Protein AF-A0A7S0AU38-F1 (afdb_monomer_lite)

Sequence (217 aa):
MASVVAFAASSFTEIVPLKASMVTKTWQSLLLDVDQKVGVVPELGSTSVGVKRFGPELERRTKCARQFERFFEANFALATCDKTAEPAAKRLTIPLLLIDGKARGPACKTYASLTSPATMALVEQNDDDDNPCCWSVLMLIVNPTERSEDVIVAAERTMLQQLCALAKLSSGSVRVLDKAQETLAGDAETLGLSATPKEDLEDSDSDPVTVWYRCEL

Structure (mmCIF, N/CA/C/O backbone):
data_AF-A0A7S0AU38-F1
#
_entry.id   AF-A0A7S0AU38-F1
#
loop_
_atom_site.group_PDB
_atom_site.id
_atom_site.type_symbol
_atom_site.label_atom_id
_atom_site.label_alt_id
_atom_site.label_comp_id
_atom_site.label_asym_id
_atom_site.label_entity_id
_atom_site.label_seq_id
_atom_site.pdbx_PDB_ins_code
_atom_site.Cartn_x
_atom_site.Cartn_y
_atom_site.Cartn_z
_atom_site.occupancy
_atom_site.B_iso_or_equiv
_atom_site.auth_seq_id
_atom_site.auth_comp_id
_atom_site.auth_asym_id
_atom_site.auth_atom_id
_atom_site.pdbx_PDB_model_num
ATOM 1 N N . MET A 1 1 ? -28.323 4.948 -20.815 1.00 35.88 1 MET A N 1
ATOM 2 C CA . MET A 1 1 ? -28.289 5.797 -19.606 1.00 35.88 1 MET A CA 1
ATOM 3 C C . MET A 1 1 ? -26.828 6.017 -19.260 1.00 35.88 1 MET A C 1
ATOM 5 O O . MET A 1 1 ? -26.158 5.055 -18.916 1.00 35.88 1 MET A O 1
ATOM 9 N N . ALA A 1 2 ? -26.308 7.225 -19.475 1.00 30.25 2 ALA A N 1
ATOM 10 C CA . ALA A 1 2 ? -24.924 7.557 -19.155 1.00 30.25 2 ALA A CA 1
ATOM 11 C C . ALA A 1 2 ? -24.831 7.831 -17.650 1.00 30.25 2 ALA A C 1
ATOM 13 O O . ALA A 1 2 ? -25.391 8.814 -17.169 1.00 30.25 2 ALA A O 1
ATOM 14 N N . SER A 1 3 ? -24.183 6.931 -16.910 1.00 33.91 3 SER A N 1
ATOM 15 C CA . SER A 1 3 ? -23.834 7.176 -15.514 1.00 33.91 3 SER A CA 1
ATOM 16 C C . SER A 1 3 ? -22.702 8.197 -15.497 1.00 33.91 3 SER A C 1
ATOM 18 O O . SER A 1 3 ? -21.558 7.885 -15.825 1.00 33.91 3 SER A O 1
ATOM 20 N N . VAL A 1 4 ? -23.043 9.447 -15.198 1.00 32.84 4 VAL A N 1
ATOM 21 C CA . VAL A 1 4 ? -22.070 10.505 -14.942 1.00 32.84 4 VAL A CA 1
ATOM 22 C C . VAL A 1 4 ? -21.473 10.214 -13.570 1.00 32.84 4 VAL A C 1
ATOM 24 O O . VAL A 1 4 ? -22.026 10.610 -12.546 1.00 32.84 4 VAL A O 1
ATOM 27 N N . VAL A 1 5 ? -20.355 9.486 -13.538 1.00 40.56 5 VAL A N 1
ATOM 28 C CA . VAL A 1 5 ? -19.507 9.429 -12.345 1.00 40.56 5 VAL A CA 1
ATOM 29 C C . VAL A 1 5 ? -18.879 10.811 -12.217 1.00 40.56 5 VAL A C 1
ATOM 31 O O . VAL A 1 5 ? -17.914 11.149 -12.901 1.00 40.56 5 VAL A O 1
ATOM 34 N N . ALA A 1 6 ? -19.497 11.653 -11.395 1.00 35.44 6 ALA A N 1
ATOM 35 C CA . ALA A 1 6 ? -18.944 12.937 -11.019 1.00 35.44 6 ALA A CA 1
ATOM 36 C C . ALA A 1 6 ? -17.621 12.686 -10.281 1.00 35.44 6 ALA A C 1
ATOM 38 O O . ALA A 1 6 ? -17.614 12.320 -9.107 1.00 35.44 6 ALA A O 1
ATOM 39 N N . PHE A 1 7 ? -16.498 12.878 -10.976 1.00 39.81 7 PHE A N 1
ATOM 40 C CA . PHE A 1 7 ? -15.178 13.038 -10.370 1.00 39.81 7 PHE A CA 1
ATOM 41 C C . PHE A 1 7 ? -15.176 14.343 -9.561 1.00 39.81 7 PHE A C 1
ATOM 43 O O . PHE A 1 7 ? -14.678 15.381 -9.995 1.00 39.81 7 PHE A O 1
ATOM 50 N N . ALA A 1 8 ? -15.791 14.315 -8.381 1.00 39.59 8 ALA A N 1
ATOM 51 C CA . ALA A 1 8 ? -15.571 15.329 -7.370 1.00 39.59 8 ALA A CA 1
ATOM 52 C C . ALA A 1 8 ? -14.094 15.240 -6.965 1.00 39.59 8 ALA A C 1
ATOM 54 O O . ALA A 1 8 ? -13.690 14.226 -6.404 1.00 39.59 8 ALA A O 1
ATOM 55 N N . ALA A 1 9 ? -13.308 16.258 -7.347 1.00 43.28 9 ALA A N 1
ATOM 56 C CA . ALA A 1 9 ? -11.934 16.557 -6.925 1.00 43.28 9 ALA A CA 1
ATOM 57 C C . ALA A 1 9 ? -11.250 15.400 -6.172 1.00 43.28 9 ALA A C 1
ATOM 59 O O . ALA A 1 9 ? -11.257 15.374 -4.941 1.00 43.28 9 ALA A O 1
ATOM 60 N N . SER A 1 10 ? -10.739 14.399 -6.898 1.00 53.25 10 SER A N 1
ATOM 61 C CA . SER A 1 10 ? -10.330 13.149 -6.263 1.00 53.25 10 SER A CA 1
ATOM 62 C C . SER A 1 10 ? -9.137 13.391 -5.337 1.00 53.25 10 SER A C 1
ATOM 64 O O . SER A 1 10 ? -8.007 13.595 -5.774 1.00 53.25 10 SER A O 1
ATOM 66 N N . SER A 1 11 ? -9.386 13.315 -4.031 1.00 81.94 11 SER A N 1
ATOM 67 C CA . SER A 1 11 ? -8.366 13.187 -2.982 1.00 81.94 11 SER A CA 1
ATOM 68 C C . SER A 1 11 ? -7.532 11.906 -3.126 1.00 81.94 11 SER A C 1
ATOM 70 O O . SER A 1 11 ? -6.567 11.729 -2.386 1.00 81.94 11 SER A O 1
ATOM 72 N N . PHE A 1 12 ? -7.900 11.042 -4.076 1.00 91.62 12 PHE A N 1
ATOM 73 C CA . PHE A 1 12 ? -7.205 9.841 -4.501 1.00 91.62 12 PHE A CA 1
ATOM 74 C C . PHE A 1 12 ? -6.273 10.122 -5.683 1.00 91.62 12 PHE A C 1
ATOM 76 O O . PHE A 1 12 ? -6.710 10.634 -6.717 1.00 91.62 12 PHE A O 1
ATOM 83 N N . THR A 1 13 ? -4.993 9.789 -5.541 1.00 94.31 13 THR A N 1
ATOM 84 C CA . THR A 1 13 ? -3.986 10.036 -6.577 1.00 94.31 13 THR A CA 1
ATOM 85 C C . THR A 1 13 ? -2.819 9.061 -6.490 1.00 94.31 13 THR A C 1
ATOM 87 O O . THR A 1 13 ? -2.499 8.550 -5.416 1.00 94.31 13 THR A O 1
ATOM 90 N N . GLU A 1 14 ? -2.161 8.826 -7.622 1.00 95.38 14 GLU A N 1
ATOM 91 C CA . GLU A 1 14 ? -0.858 8.171 -7.642 1.00 95.38 14 GLU A 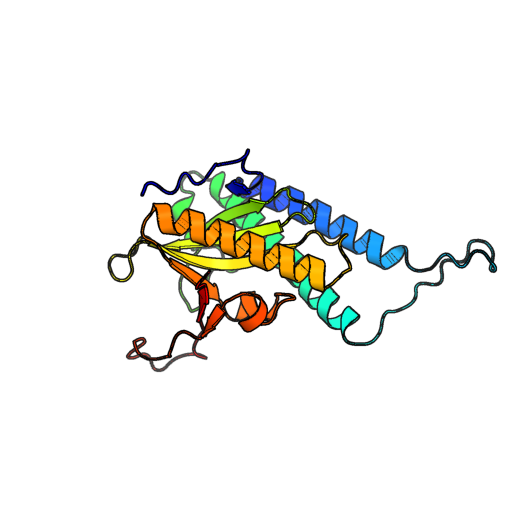CA 1
ATOM 92 C C . GLU A 1 14 ? 0.199 9.127 -7.078 1.00 95.38 14 GLU A C 1
ATOM 94 O O . GLU A 1 14 ? 0.262 10.308 -7.433 1.00 95.38 14 GLU A O 1
ATOM 99 N N . ILE A 1 15 ? 1.049 8.627 -6.189 1.00 95.75 15 ILE A N 1
ATOM 100 C CA . ILE A 1 15 ? 2.160 9.386 -5.628 1.00 95.75 15 ILE A CA 1
ATOM 101 C C . ILE A 1 15 ? 3.482 8.684 -5.904 1.00 95.75 15 ILE A C 1
ATOM 103 O O . ILE A 1 15 ? 3.596 7.462 -5.853 1.00 95.75 15 ILE A O 1
ATOM 107 N N . VAL A 1 16 ? 4.519 9.488 -6.142 1.00 96.06 16 VAL A N 1
ATOM 108 C CA . VAL A 1 16 ? 5.874 8.967 -6.339 1.00 96.06 16 VAL A CA 1
ATOM 109 C C . VAL A 1 16 ? 6.369 8.241 -5.078 1.00 96.06 16 VAL A C 1
ATOM 111 O O . VAL A 1 16 ? 6.119 8.732 -3.966 1.00 96.06 16 VAL A O 1
ATOM 114 N N . PRO A 1 17 ? 7.132 7.135 -5.207 1.00 96.44 17 PRO A N 1
ATOM 115 C CA . PRO A 1 17 ? 7.563 6.335 -4.057 1.00 96.44 17 PRO A CA 1
ATOM 116 C C . PRO A 1 17 ? 8.309 7.136 -2.982 1.00 96.44 17 PRO A C 1
ATOM 118 O O . PRO A 1 17 ? 8.117 6.920 -1.786 1.00 96.44 17 PRO A O 1
ATOM 121 N N . LEU A 1 18 ? 9.098 8.144 -3.376 1.00 96.31 18 LEU A N 1
ATOM 122 C CA . LEU A 1 18 ? 9.786 9.010 -2.415 1.00 96.31 18 LEU A CA 1
ATOM 123 C C . LEU A 1 18 ? 8.791 9.753 -1.510 1.00 96.31 18 LEU A C 1
ATOM 125 O O . LEU A 1 18 ? 8.959 9.759 -0.291 1.00 96.31 18 LEU A O 1
ATOM 129 N N . LYS A 1 19 ? 7.726 10.323 -2.085 1.00 96.06 19 LYS A N 1
ATOM 130 C CA . LYS A 1 19 ? 6.686 11.031 -1.327 1.00 96.06 19 LYS A CA 1
ATOM 131 C C . LYS A 1 19 ? 5.951 10.069 -0.397 1.00 96.06 19 LYS A C 1
ATOM 133 O O . LYS A 1 19 ? 5.760 10.398 0.770 1.00 96.06 19 LYS A O 1
ATOM 138 N N . ALA A 1 20 ? 5.613 8.875 -0.882 1.00 96.00 20 ALA A N 1
ATOM 139 C CA . ALA A 1 20 ? 4.999 7.831 -0.067 1.00 96.00 20 ALA A CA 1
ATOM 140 C C . ALA A 1 20 ? 5.879 7.442 1.131 1.00 96.00 20 ALA A C 1
ATOM 142 O O . ALA A 1 20 ? 5.397 7.407 2.263 1.00 96.00 20 ALA A O 1
ATOM 143 N N . SER A 1 21 ? 7.183 7.231 0.912 1.00 95.69 21 SER A N 1
ATOM 144 C CA . SER A 1 21 ? 8.131 6.902 1.985 1.00 95.69 21 SER A CA 1
ATOM 145 C C . SER A 1 21 ? 8.223 8.021 3.030 1.00 95.69 21 SER A C 1
ATOM 147 O O . SER A 1 21 ? 8.199 7.755 4.228 1.00 95.69 21 SER A O 1
ATOM 149 N N . MET A 1 22 ? 8.231 9.289 2.604 1.00 95.38 22 MET A N 1
ATOM 150 C CA . MET A 1 22 ? 8.252 10.430 3.523 1.00 95.38 22 MET A CA 1
ATOM 151 C C . MET A 1 22 ? 6.978 10.509 4.371 1.00 95.38 22 MET A C 1
ATOM 153 O O . MET A 1 22 ? 7.078 10.640 5.588 1.00 95.38 22 MET A O 1
ATOM 157 N N . VAL A 1 23 ? 5.797 10.380 3.753 1.00 93.88 23 VAL A N 1
ATOM 158 C CA . VAL A 1 23 ? 4.509 10.393 4.473 1.00 93.88 23 VAL A CA 1
ATOM 159 C C . VAL A 1 23 ? 4.434 9.234 5.465 1.00 93.88 23 VAL A C 1
ATOM 161 O O . VAL A 1 23 ? 4.077 9.435 6.623 1.00 93.88 23 VAL A O 1
ATOM 164 N N . THR A 1 24 ? 4.846 8.039 5.041 1.00 93.88 24 THR A N 1
ATOM 165 C CA . THR A 1 24 ? 4.863 6.840 5.890 1.00 93.88 24 THR A CA 1
ATOM 166 C C . THR A 1 24 ? 5.787 7.028 7.090 1.00 93.88 24 THR A C 1
ATOM 168 O O . THR A 1 24 ? 5.402 6.714 8.213 1.00 93.88 24 THR A O 1
ATOM 171 N N . LYS A 1 25 ? 6.970 7.622 6.889 1.00 92.88 25 LYS A N 1
ATOM 172 C CA . LYS A 1 25 ? 7.897 7.953 7.978 1.00 92.88 25 LYS A CA 1
ATOM 173 C C . LYS A 1 25 ? 7.297 8.962 8.962 1.00 92.88 25 LYS A C 1
ATOM 175 O O . LYS A 1 25 ? 7.445 8.799 10.169 1.00 92.88 25 LYS A O 1
ATOM 180 N N . THR A 1 26 ? 6.587 9.980 8.471 1.00 91.69 26 THR A N 1
ATOM 181 C CA . THR A 1 26 ? 5.839 10.903 9.340 1.00 91.69 26 THR A CA 1
ATOM 182 C C . THR A 1 26 ? 4.770 10.162 10.144 1.00 91.69 26 THR A C 1
ATOM 184 O O . THR A 1 26 ? 4.650 10.388 11.346 1.00 91.69 26 THR A O 1
ATOM 187 N N . TRP A 1 27 ? 4.026 9.245 9.520 1.00 91.38 27 TRP A N 1
ATOM 188 C CA . TRP A 1 27 ? 3.011 8.435 10.200 1.00 91.38 27 TRP A CA 1
ATOM 189 C C . TRP A 1 27 ? 3.631 7.507 11.259 1.00 91.38 27 TRP A C 1
ATOM 191 O O . TRP A 1 27 ? 3.106 7.428 12.365 1.00 91.38 27 TRP A O 1
ATOM 201 N N . GLN A 1 28 ? 4.795 6.905 11.003 1.00 88.56 28 GLN A N 1
ATOM 202 C CA . GLN A 1 28 ? 5.540 6.137 12.012 1.00 88.56 28 GLN A CA 1
ATOM 203 C C . GLN A 1 28 ? 5.898 6.976 13.247 1.00 88.56 28 GLN A C 1
ATOM 205 O O . GLN A 1 28 ? 5.727 6.513 14.373 1.00 88.56 28 GLN A O 1
ATOM 210 N N . SER A 1 29 ? 6.358 8.219 13.065 1.00 85.62 29 SER A N 1
ATOM 211 C CA . SER A 1 29 ? 6.625 9.121 14.195 1.00 85.62 29 SER A CA 1
ATOM 212 C C . SER A 1 29 ? 5.353 9.455 14.980 1.00 85.62 29 SER A C 1
ATOM 214 O O . SER A 1 29 ? 5.377 9.458 16.208 1.00 85.62 29 SER A O 1
ATOM 216 N N . LEU A 1 30 ? 4.226 9.665 14.290 1.00 83.00 30 LEU A N 1
ATOM 217 C CA . LEU A 1 30 ? 2.932 9.884 14.944 1.00 83.00 30 LEU A CA 1
ATOM 218 C C . LEU A 1 30 ? 2.472 8.655 15.739 1.00 83.00 30 LEU A C 1
ATOM 220 O O . LEU A 1 30 ? 1.911 8.816 16.820 1.00 83.00 30 LEU A O 1
ATOM 224 N N . LEU A 1 31 ? 2.723 7.440 15.242 1.00 78.38 31 LEU A N 1
ATOM 225 C CA . LEU A 1 31 ? 2.400 6.204 15.955 1.00 78.38 31 LEU A CA 1
ATOM 226 C C . LEU A 1 31 ? 3.144 6.131 17.302 1.00 78.38 31 LEU A C 1
ATOM 228 O O . LEU A 1 31 ? 2.512 5.878 18.327 1.00 78.38 31 LEU A O 1
ATOM 232 N N . LEU A 1 32 ? 4.445 6.452 17.314 1.00 72.69 32 LEU A N 1
ATOM 233 C CA . LEU A 1 32 ? 5.259 6.509 18.537 1.00 72.69 32 LEU A CA 1
ATOM 234 C C . LEU A 1 32 ? 4.732 7.549 19.537 1.00 72.69 32 LEU A C 1
ATOM 236 O O . LEU A 1 32 ? 4.605 7.255 20.726 1.00 72.69 32 LEU A O 1
ATOM 240 N N . ASP A 1 33 ? 4.373 8.743 19.063 1.00 65.31 33 ASP A N 1
ATOM 241 C CA . ASP A 1 33 ? 3.803 9.802 19.904 1.00 65.31 33 ASP A CA 1
ATOM 242 C C . ASP A 1 33 ? 2.452 9.396 20.511 1.00 65.31 33 ASP A C 1
ATOM 244 O O . ASP A 1 33 ? 2.159 9.697 21.673 1.00 65.31 33 ASP A O 1
ATOM 248 N N . VAL A 1 34 ? 1.610 8.718 19.727 1.00 62.62 34 VAL A N 1
ATOM 249 C CA . VAL A 1 34 ? 0.311 8.208 20.180 1.00 62.62 34 VAL A CA 1
ATOM 250 C C . VAL A 1 34 ? 0.488 7.096 21.214 1.00 62.62 34 VAL A C 1
ATOM 252 O O . VAL A 1 34 ? -0.307 7.029 22.155 1.00 62.62 34 VAL A O 1
ATOM 255 N N . ASP A 1 35 ? 1.509 6.252 21.072 1.00 62.06 35 ASP A N 1
ATOM 256 C CA . ASP A 1 35 ? 1.820 5.192 22.033 1.00 62.06 35 ASP A CA 1
ATOM 257 C C . ASP A 1 35 ? 2.394 5.751 23.349 1.00 62.06 35 ASP A C 1
ATOM 259 O O . ASP A 1 35 ? 2.080 5.233 24.421 1.00 62.06 35 ASP A O 1
ATOM 263 N N . GLN A 1 36 ? 3.155 6.851 23.305 1.00 53.97 36 GLN A N 1
ATOM 264 C CA . GLN A 1 36 ? 3.747 7.481 24.496 1.00 53.97 36 GLN A CA 1
ATOM 265 C C . GLN A 1 36 ? 2.780 8.380 25.292 1.00 53.97 36 GLN A C 1
ATOM 267 O O . GLN A 1 36 ? 2.941 8.527 26.504 1.00 53.97 36 GLN A O 1
ATOM 272 N N . LYS A 1 37 ? 1.766 8.991 24.656 1.00 51.81 37 LYS A N 1
ATOM 273 C CA . LYS A 1 37 ? 0.882 9.998 25.294 1.00 51.81 37 LYS A CA 1
ATOM 274 C C . LYS A 1 37 ? -0.313 9.439 26.080 1.00 51.81 37 LYS A C 1
ATOM 276 O O . LYS A 1 37 ? -1.108 10.213 26.614 1.00 51.81 37 LYS A O 1
ATOM 281 N N . VAL A 1 38 ? -0.468 8.123 26.196 1.00 51.00 38 VAL A N 1
ATOM 282 C CA . VAL A 1 38 ? -1.545 7.517 27.001 1.00 51.00 38 VAL A CA 1
ATOM 283 C C . VAL A 1 38 ? -1.088 7.396 28.454 1.00 51.00 38 VAL A C 1
ATOM 285 O O . VAL A 1 38 ? -0.638 6.333 28.875 1.00 51.00 38 VAL A O 1
ATOM 288 N N . GLY A 1 39 ? -1.152 8.498 29.209 1.00 46.97 39 GLY A N 1
ATOM 289 C CA . GLY A 1 39 ? -0.729 8.450 30.609 1.00 46.97 39 GLY A CA 1
ATOM 290 C C . GLY A 1 39 ? -0.754 9.721 31.449 1.00 46.97 39 GLY A C 1
ATOM 291 O O . GLY A 1 39 ? -0.178 9.697 32.530 1.00 46.97 39 GLY A O 1
ATOM 292 N N . VAL A 1 40 ? -1.364 10.831 31.025 1.00 46.19 40 VAL A N 1
ATOM 293 C CA . VAL A 1 40 ? -1.481 11.992 31.928 1.00 46.19 40 VAL A CA 1
ATOM 294 C C . VAL A 1 40 ? -2.749 11.836 32.762 1.00 46.19 40 VAL A C 1
ATOM 296 O O . VAL A 1 40 ? -3.838 12.168 32.306 1.00 46.19 40 VAL A O 1
ATOM 299 N N . VAL A 1 41 ? -2.603 11.304 33.977 1.00 44.97 41 VAL A N 1
ATOM 300 C CA . VAL A 1 41 ? -3.643 11.347 35.015 1.00 44.97 41 VAL A CA 1
ATOM 301 C C . VAL A 1 41 ? -3.554 12.726 35.682 1.00 44.97 41 VAL A C 1
ATOM 303 O O . VAL A 1 41 ? -2.546 12.998 36.340 1.00 44.97 41 VAL A O 1
ATOM 306 N N . PRO A 1 42 ? -4.552 13.621 35.531 1.00 48.66 42 PRO A N 1
ATOM 307 C CA . PRO A 1 42 ? -4.478 14.977 36.087 1.00 48.66 42 PRO A CA 1
ATOM 308 C C . PRO A 1 42 ? -4.342 14.997 37.617 1.00 48.66 42 PRO A C 1
ATOM 310 O O . PRO A 1 42 ? -3.766 15.923 38.176 1.00 48.66 42 PRO A O 1
ATOM 313 N N . GLU A 1 43 ? -4.827 13.953 38.289 1.00 56.06 43 GLU A N 1
ATOM 314 C CA . GLU A 1 43 ? -4.883 13.853 39.751 1.00 56.06 43 GLU A CA 1
ATOM 315 C C . GLU A 1 43 ? -3.532 13.507 40.412 1.00 56.06 43 GLU A C 1
ATOM 317 O O . GLU A 1 43 ? -3.401 13.639 41.625 1.00 56.06 43 GLU A O 1
ATOM 322 N N . LEU A 1 44 ? -2.510 13.103 39.641 1.00 51.34 44 LEU A N 1
ATOM 323 C CA . LEU A 1 44 ? -1.223 12.605 40.165 1.00 51.34 44 LEU A CA 1
ATOM 324 C C . LEU A 1 44 ? -0.003 13.478 39.833 1.00 51.34 44 LEU A C 1
ATOM 326 O O . LEU A 1 44 ? 1.127 13.017 39.969 1.00 51.34 44 LEU A O 1
ATOM 330 N N . GLY A 1 45 ? -0.205 14.729 39.409 1.00 48.28 45 GLY A N 1
ATOM 331 C CA . GLY A 1 45 ? 0.882 15.697 39.229 1.00 48.28 45 GLY A CA 1
ATOM 332 C C . GLY A 1 45 ? 1.976 15.218 38.267 1.00 48.28 45 GLY A C 1
ATOM 333 O O . GLY A 1 45 ? 2.992 14.670 38.682 1.00 48.28 45 GLY A O 1
ATOM 334 N N . SER A 1 46 ? 1.812 15.470 36.965 1.00 51.72 46 SER A N 1
ATOM 335 C CA . SER A 1 46 ? 2.870 15.324 35.938 1.00 51.72 46 SER A CA 1
ATOM 336 C C . SER A 1 46 ? 3.549 13.946 35.798 1.00 51.72 46 SER A C 1
ATOM 338 O O . SER A 1 46 ? 4.514 13.821 35.047 1.00 51.72 46 SER A O 1
ATOM 340 N N . THR A 1 47 ? 3.039 12.897 36.443 1.00 46.41 47 THR A N 1
ATOM 341 C CA . THR A 1 47 ? 3.582 11.542 36.303 1.00 46.41 47 THR A CA 1
ATOM 342 C C . THR A 1 47 ? 2.893 10.849 35.129 1.00 46.41 47 THR A C 1
ATOM 344 O O . THR A 1 47 ? 1.724 10.476 35.217 1.00 46.41 47 THR A O 1
ATOM 347 N N . SER A 1 48 ? 3.594 10.716 34.002 1.00 46.84 48 SER A N 1
ATOM 348 C CA . SER A 1 48 ? 3.120 9.974 32.834 1.00 46.84 48 SER A CA 1
ATOM 349 C C . SER A 1 48 ? 3.084 8.476 33.145 1.00 46.84 48 SER A C 1
ATOM 351 O O . SER A 1 48 ? 4.104 7.790 33.128 1.00 46.84 48 SER A O 1
ATOM 353 N N . VAL A 1 49 ? 1.900 7.941 33.436 1.00 47.72 49 VAL A N 1
ATOM 354 C CA . VAL A 1 49 ? 1.706 6.498 33.611 1.00 47.72 49 VAL A CA 1
ATOM 355 C C . VAL A 1 49 ? 1.479 5.894 32.234 1.00 47.72 49 VAL A C 1
ATOM 357 O O . VAL A 1 49 ? 0.361 5.905 31.735 1.00 47.72 49 VAL A O 1
ATOM 360 N N . GLY A 1 50 ? 2.537 5.393 31.595 1.00 48.25 50 GLY A N 1
ATOM 361 C CA . GLY A 1 50 ? 2.409 4.656 30.338 1.00 48.25 50 GLY A CA 1
ATOM 362 C C . GLY A 1 50 ? 1.551 3.410 30.551 1.00 48.25 50 GLY A C 1
ATOM 363 O O . GLY A 1 50 ? 2.038 2.396 31.054 1.00 48.25 50 GLY A O 1
ATOM 364 N N . VAL A 1 51 ? 0.266 3.477 30.201 1.00 50.28 51 VAL A N 1
ATOM 365 C CA . VAL A 1 51 ? -0.619 2.313 30.283 1.00 50.28 51 VAL A CA 1
ATOM 366 C C . VAL A 1 51 ? -0.205 1.359 29.169 1.00 50.28 51 VAL A C 1
ATOM 368 O O . VAL A 1 51 ? -0.501 1.589 27.995 1.00 50.28 51 VAL A O 1
ATOM 371 N N . LYS A 1 52 ? 0.503 0.280 29.526 1.00 50.31 52 LYS A N 1
ATOM 372 C CA . LYS A 1 52 ? 0.722 -0.839 28.605 1.00 50.31 52 LYS A CA 1
ATOM 373 C C . LYS A 1 52 ? -0.651 -1.362 28.190 1.00 50.31 52 LYS A C 1
ATOM 375 O O . LYS A 1 52 ? -1.423 -1.817 29.029 1.00 50.31 52 LYS A O 1
ATOM 380 N N . ARG A 1 53 ? -0.973 -1.234 26.903 1.00 58.22 53 ARG A N 1
ATOM 381 C CA . ARG A 1 53 ? -2.206 -1.781 26.335 1.00 58.22 53 ARG A CA 1
ATOM 382 C C . ARG A 1 53 ? -2.070 -3.300 26.284 1.00 58.22 53 ARG A C 1
ATOM 384 O O . ARG A 1 53 ? -1.028 -3.799 25.875 1.00 58.22 53 ARG A O 1
ATOM 391 N N . PHE A 1 54 ? -3.108 -4.015 26.696 1.00 56.59 54 PHE A N 1
ATOM 392 C CA . PHE A 1 54 ? -3.189 -5.473 26.621 1.00 56.59 54 PHE A CA 1
ATOM 393 C C . PHE A 1 54 ? -4.369 -5.867 25.722 1.00 56.59 54 PHE A C 1
ATOM 395 O O . PHE A 1 54 ? -5.312 -5.091 25.569 1.00 56.59 54 PHE A O 1
ATOM 402 N N . GLY A 1 55 ? -4.323 -7.069 25.147 1.00 69.50 55 GLY A N 1
ATOM 403 C CA . GLY A 1 55 ? -5.422 -7.627 24.353 1.00 69.50 55 GLY A CA 1
ATOM 404 C C . GLY A 1 55 ? -5.404 -7.247 22.860 1.00 69.50 55 GLY A C 1
ATOM 405 O O . GLY A 1 55 ? -4.365 -6.818 22.352 1.00 69.50 55 GLY A O 1
ATOM 406 N N . PRO A 1 56 ? -6.542 -7.393 22.153 1.00 70.00 56 PRO A N 1
ATOM 407 C CA . PRO A 1 56 ? -6.630 -7.303 20.686 1.00 70.00 56 PRO A CA 1
ATOM 408 C C . PRO A 1 56 ? -6.100 -5.996 20.073 1.00 70.00 56 PRO A C 1
ATOM 410 O O . PRO A 1 56 ? -5.495 -6.000 19.002 1.00 70.00 56 PRO A O 1
ATOM 413 N N . GLU A 1 57 ? -6.237 -4.869 20.777 1.00 71.56 57 GLU A N 1
ATOM 414 C CA . GLU A 1 57 ? -5.730 -3.570 20.309 1.00 71.56 57 GLU A CA 1
ATOM 415 C C . GLU A 1 57 ? -4.190 -3.513 20.262 1.00 71.56 57 GLU A C 1
ATOM 417 O O . GLU A 1 57 ? -3.624 -2.830 19.407 1.00 71.56 57 GLU A O 1
ATOM 422 N N . LEU A 1 58 ? -3.487 -4.237 21.145 1.00 74.62 58 LEU A N 1
ATOM 423 C CA . LEU A 1 58 ? -2.021 -4.322 21.099 1.00 74.62 58 LEU A CA 1
ATOM 424 C C . LEU A 1 58 ? -1.557 -5.115 19.872 1.00 74.62 58 LEU A C 1
ATOM 426 O O . LEU A 1 58 ? -0.606 -4.717 19.194 1.00 74.62 58 LEU A O 1
ATOM 430 N N . GLU A 1 59 ? -2.228 -6.227 19.579 1.00 76.38 59 GLU A N 1
ATOM 431 C CA . GLU A 1 59 ? -1.921 -7.070 18.423 1.00 76.38 59 GLU A CA 1
ATOM 432 C C . GLU A 1 59 ? -2.151 -6.305 17.119 1.00 76.38 59 GLU A C 1
ATOM 434 O O . GLU A 1 59 ? -1.257 -6.246 16.270 1.00 76.38 59 GLU A O 1
ATOM 439 N N . ARG A 1 60 ? -3.298 -5.623 17.005 1.00 76.12 60 ARG A N 1
ATOM 440 C CA . ARG A 1 60 ? -3.632 -4.771 15.860 1.00 76.12 60 ARG A CA 1
ATOM 441 C C . ARG A 1 60 ? -2.587 -3.676 15.641 1.00 76.12 60 ARG A C 1
ATOM 443 O O . ARG A 1 60 ? -2.096 -3.509 14.527 1.00 76.12 60 ARG A O 1
ATOM 450 N N . ARG A 1 61 ? -2.170 -2.968 16.698 1.00 76.25 61 ARG A N 1
ATOM 451 C CA . ARG A 1 61 ? -1.118 -1.937 16.606 1.00 76.25 61 ARG A CA 1
ATOM 452 C C . ARG A 1 61 ? 0.247 -2.499 16.241 1.00 76.25 61 ARG A C 1
ATOM 454 O O . ARG A 1 61 ? 0.973 -1.868 15.481 1.00 76.25 61 ARG A O 1
ATOM 461 N N . THR A 1 62 ? 0.590 -3.683 16.737 1.00 81.25 62 THR A N 1
ATOM 462 C CA . THR A 1 62 ? 1.853 -4.347 16.388 1.00 81.25 62 THR A CA 1
ATOM 463 C C . THR A 1 62 ? 1.879 -4.720 14.905 1.00 81.25 62 THR A C 1
ATOM 465 O O . THR A 1 62 ? 2.884 -4.493 14.230 1.00 81.25 62 THR A O 1
ATOM 468 N N . LYS A 1 63 ? 0.766 -5.244 14.371 1.00 80.69 63 LYS A N 1
ATOM 469 C CA . LYS A 1 63 ? 0.604 -5.493 12.930 1.00 80.69 63 LYS A CA 1
ATOM 470 C C . LYS A 1 63 ? 0.700 -4.195 12.127 1.00 80.69 63 LYS A C 1
ATOM 472 O O . LYS A 1 63 ? 1.478 -4.132 11.180 1.00 80.69 63 LYS A O 1
ATOM 477 N N . CYS A 1 64 ? -0.003 -3.154 12.568 1.00 82.19 64 CYS A N 1
ATOM 478 C CA . CYS A 1 64 ? 0.024 -1.819 11.976 1.00 82.19 64 CYS A CA 1
ATOM 479 C C . CYS A 1 64 ? 1.460 -1.260 11.906 1.00 82.19 64 CYS A C 1
ATOM 481 O O . CYS A 1 64 ? 1.936 -0.918 10.829 1.00 82.19 64 CYS A O 1
ATOM 483 N N . ALA A 1 65 ? 2.213 -1.265 13.012 1.00 85.25 65 ALA A N 1
ATOM 484 C CA . ALA A 1 65 ? 3.605 -0.804 13.048 1.00 85.25 65 ALA A CA 1
ATOM 485 C C . ALA A 1 65 ? 4.502 -1.542 12.034 1.00 85.25 65 ALA A C 1
ATOM 487 O O . ALA A 1 65 ? 5.269 -0.909 11.306 1.00 85.25 65 ALA A O 1
ATOM 488 N N . ARG A 1 66 ? 4.358 -2.871 11.934 1.00 86.44 66 ARG A N 1
ATOM 489 C CA . ARG A 1 66 ? 5.089 -3.690 10.951 1.00 86.44 66 ARG A CA 1
ATOM 490 C C . ARG A 1 66 ? 4.686 -3.378 9.510 1.00 86.44 66 ARG A C 1
ATOM 492 O O . ARG A 1 66 ? 5.542 -3.392 8.630 1.00 86.44 66 ARG A O 1
ATOM 499 N N . GLN A 1 67 ? 3.409 -3.095 9.246 1.00 86.81 67 GLN A N 1
ATOM 500 C CA . GLN A 1 67 ? 2.971 -2.658 7.916 1.00 86.81 67 GLN A CA 1
ATOM 501 C C . GLN A 1 67 ? 3.596 -1.322 7.551 1.00 86.81 67 GLN A C 1
ATOM 503 O O . GLN A 1 67 ? 4.100 -1.177 6.447 1.00 86.81 67 GLN A O 1
ATOM 508 N N . PHE A 1 68 ? 3.605 -0.368 8.482 1.00 91.19 68 PHE A N 1
ATOM 509 C CA . PHE A 1 68 ? 4.241 0.927 8.290 1.00 91.19 68 PHE A CA 1
ATOM 510 C C . PHE A 1 68 ? 5.721 0.795 7.932 1.00 91.19 68 PHE A C 1
ATOM 512 O O . PHE A 1 68 ? 6.189 1.443 6.999 1.00 91.19 68 PHE A O 1
ATOM 519 N N . GLU A 1 69 ? 6.448 -0.055 8.656 1.00 91.75 69 GLU A N 1
ATOM 520 C CA . GLU A 1 69 ? 7.851 -0.379 8.382 1.00 91.75 69 GLU A CA 1
ATOM 521 C C . GLU A 1 69 ? 8.041 -0.960 6.981 1.00 91.75 69 GLU A C 1
ATOM 523 O O . GLU A 1 69 ? 8.761 -0.374 6.174 1.00 91.75 69 GLU A O 1
ATOM 528 N N . ARG A 1 70 ? 7.309 -2.022 6.635 1.00 92.56 70 ARG A N 1
ATOM 529 C CA . ARG A 1 70 ? 7.397 -2.644 5.304 1.00 92.56 70 ARG A CA 1
ATOM 530 C C . ARG A 1 70 ? 6.987 -1.693 4.182 1.00 92.56 70 ARG A C 1
ATOM 532 O O . ARG A 1 70 ? 7.631 -1.651 3.139 1.00 92.56 70 ARG A O 1
ATOM 539 N N . PHE A 1 71 ? 5.939 -0.901 4.390 1.00 95.38 71 PHE A N 1
ATOM 540 C CA . PHE A 1 71 ? 5.467 0.071 3.409 1.00 95.38 71 PHE A CA 1
ATOM 541 C C . PHE A 1 71 ? 6.516 1.160 3.170 1.00 95.38 71 PHE A C 1
ATOM 543 O O . PHE A 1 71 ? 6.765 1.537 2.019 1.00 95.38 71 PHE A O 1
ATOM 550 N N . PHE A 1 72 ? 7.160 1.639 4.241 1.00 96.38 72 PHE A N 1
ATOM 551 C CA . PHE A 1 72 ? 8.274 2.579 4.163 1.00 96.38 72 PHE A CA 1
ATOM 552 C C . PHE A 1 72 ? 9.454 1.967 3.407 1.00 96.38 72 PHE A C 1
ATOM 554 O O . PHE A 1 72 ? 9.921 2.571 2.443 1.00 96.38 72 PHE A O 1
ATOM 561 N N . GLU A 1 73 ? 9.905 0.775 3.802 1.00 96.50 73 GLU A N 1
ATOM 562 C CA . GLU A 1 73 ? 11.038 0.076 3.189 1.00 96.50 73 GLU A CA 1
ATOM 563 C C . GLU A 1 73 ? 10.814 -0.177 1.697 1.00 96.50 73 GLU A C 1
ATOM 565 O O . GLU A 1 73 ? 11.686 0.132 0.883 1.00 96.50 73 GLU A O 1
ATOM 570 N N . ALA A 1 74 ? 9.626 -0.660 1.318 1.00 96.56 74 ALA A N 1
ATOM 571 C CA . ALA A 1 74 ? 9.266 -0.913 -0.073 1.00 96.56 74 ALA A CA 1
ATOM 572 C C . ALA A 1 74 ? 9.314 0.376 -0.904 1.00 96.56 74 ALA A C 1
ATOM 574 O O . ALA A 1 74 ? 9.991 0.436 -1.931 1.00 96.56 74 ALA A O 1
ATOM 575 N N . ASN A 1 75 ? 8.645 1.437 -0.442 1.00 97.94 75 ASN A N 1
ATOM 576 C CA . ASN A 1 75 ? 8.605 2.709 -1.163 1.00 97.94 75 ASN A CA 1
ATOM 577 C C . ASN A 1 75 ? 9.967 3.414 -1.194 1.00 97.94 75 ASN A C 1
ATOM 579 O O . ASN A 1 75 ? 10.310 4.046 -2.192 1.00 97.94 75 ASN A O 1
ATOM 583 N N . PHE A 1 76 ? 10.767 3.292 -0.137 1.00 97.81 76 PHE A N 1
ATOM 584 C CA . PHE A 1 76 ? 12.114 3.851 -0.093 1.00 97.81 76 PHE A CA 1
ATOM 585 C C . PHE A 1 76 ? 13.076 3.102 -1.028 1.00 97.81 76 PHE A C 1
ATOM 587 O O . PHE A 1 76 ? 13.876 3.734 -1.726 1.00 97.81 76 PHE A O 1
ATOM 594 N N . ALA A 1 77 ? 12.970 1.772 -1.107 1.00 97.31 77 ALA A N 1
ATOM 595 C CA . ALA A 1 77 ? 13.730 0.962 -2.056 1.00 97.31 77 ALA A CA 1
ATOM 596 C C . ALA A 1 77 ? 13.358 1.305 -3.508 1.00 97.31 77 ALA A C 1
ATOM 598 O O . ALA A 1 77 ? 14.252 1.549 -4.323 1.00 97.31 77 ALA A O 1
ATOM 599 N N . LEU A 1 78 ? 12.058 1.425 -3.811 1.00 97.69 78 LEU A N 1
ATOM 600 C CA . LEU A 1 78 ? 11.563 1.894 -5.112 1.00 97.69 78 LEU A CA 1
ATOM 601 C C . LEU A 1 78 ? 12.125 3.285 -5.447 1.00 97.69 78 LEU A C 1
ATOM 603 O O . LEU A 1 78 ? 12.731 3.468 -6.499 1.00 97.69 78 LEU A O 1
ATOM 607 N N . ALA A 1 79 ? 12.037 4.238 -4.513 1.00 97.44 79 ALA A N 1
ATOM 608 C CA . ALA A 1 79 ? 12.560 5.594 -4.689 1.00 97.44 79 ALA A CA 1
ATOM 609 C C . ALA A 1 79 ? 14.081 5.644 -4.905 1.00 97.44 79 ALA A C 1
ATOM 611 O O . ALA A 1 79 ? 14.592 6.555 -5.556 1.00 97.44 79 ALA A O 1
ATOM 612 N N . THR A 1 80 ? 14.819 4.697 -4.325 1.00 97.25 80 THR A N 1
ATOM 613 C CA . THR A 1 80 ? 16.268 4.580 -4.516 1.00 97.25 80 THR A CA 1
ATOM 614 C C . THR A 1 80 ? 16.584 4.030 -5.905 1.00 97.25 80 THR A C 1
ATOM 616 O O . THR A 1 80 ? 17.465 4.562 -6.580 1.00 97.25 80 THR A O 1
ATOM 619 N N . CYS A 1 81 ? 15.828 3.030 -6.369 1.00 96.75 81 CYS A N 1
ATOM 620 C CA . CYS A 1 81 ? 15.947 2.486 -7.723 1.00 96.75 81 CYS A CA 1
ATOM 621 C C . CYS A 1 81 ? 15.613 3.536 -8.794 1.00 96.75 81 CYS A C 1
ATOM 623 O O . CYS A 1 81 ? 16.315 3.620 -9.801 1.00 96.75 81 CYS A O 1
ATOM 625 N N . ASP A 1 82 ? 14.617 4.390 -8.545 1.00 95.62 82 ASP A N 1
ATOM 626 C CA . ASP A 1 82 ? 14.177 5.449 -9.469 1.00 95.62 82 ASP A CA 1
ATOM 627 C C . ASP A 1 82 ? 15.236 6.518 -9.757 1.00 95.62 82 ASP A C 1
ATOM 629 O O . ASP A 1 82 ? 15.131 7.245 -10.739 1.00 95.62 82 ASP A O 1
ATOM 633 N N . LYS A 1 83 ? 16.274 6.614 -8.920 1.00 94.50 83 LYS A N 1
ATOM 634 C CA . LYS A 1 83 ? 17.400 7.541 -9.113 1.00 94.50 83 LYS A CA 1
ATOM 635 C C . LYS A 1 83 ? 18.537 6.948 -9.945 1.00 94.50 83 LYS A C 1
ATOM 637 O O . LYS A 1 83 ? 19.530 7.629 -10.189 1.00 94.50 83 LYS A O 1
ATOM 642 N N . THR A 1 84 ? 18.442 5.675 -10.314 1.00 95.75 84 THR A N 1
ATOM 643 C CA . THR A 1 84 ? 19.475 4.984 -11.092 1.00 95.75 84 THR A CA 1
ATOM 644 C C . THR A 1 84 ? 19.248 5.157 -12.593 1.00 95.75 84 THR A C 1
ATOM 646 O O . THR A 1 84 ? 18.178 5.579 -13.020 1.00 95.75 84 THR A O 1
ATOM 649 N N . ALA A 1 85 ? 20.253 4.816 -13.404 1.00 95.25 85 ALA A N 1
ATOM 650 C CA . ALA A 1 85 ?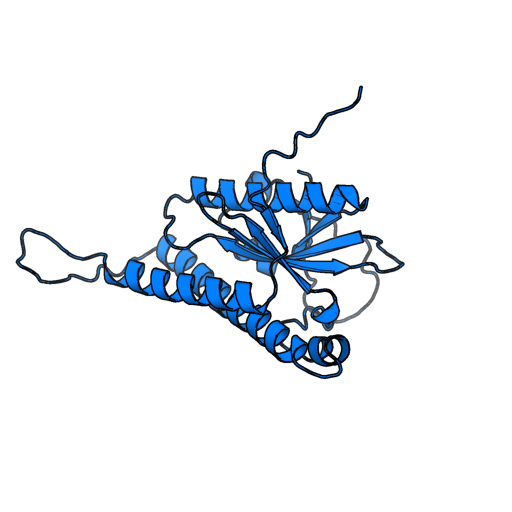 20.141 4.877 -14.862 1.00 95.25 85 ALA A CA 1
ATOM 651 C C . ALA A 1 85 ? 19.131 3.863 -15.437 1.00 95.25 85 ALA A C 1
ATOM 653 O O . ALA A 1 85 ? 18.569 4.100 -16.501 1.00 95.25 85 ALA A O 1
ATOM 654 N N . GLU A 1 86 ? 18.875 2.761 -14.722 1.00 94.38 86 GLU A N 1
ATOM 655 C CA . GLU A 1 86 ? 17.987 1.675 -15.159 1.00 94.38 86 GLU A CA 1
ATOM 656 C C . GLU A 1 86 ? 16.967 1.311 -14.059 1.00 94.38 86 GLU A C 1
ATOM 658 O O . GLU A 1 86 ? 17.066 0.244 -13.440 1.00 94.38 86 GLU A O 1
ATOM 663 N N . PRO A 1 87 ? 15.968 2.174 -13.783 1.00 93.62 87 PRO A N 1
ATOM 664 C CA . PRO A 1 87 ? 15.028 1.968 -12.681 1.00 93.62 87 PRO A CA 1
ATOM 665 C C . PRO A 1 87 ? 14.304 0.621 -12.721 1.00 93.62 87 PRO A C 1
ATOM 667 O O . PRO A 1 87 ? 14.261 -0.074 -11.710 1.00 93.62 87 PRO A O 1
ATOM 670 N N . ALA A 1 88 ? 13.781 0.214 -13.883 1.00 91.44 88 ALA A N 1
ATOM 671 C CA . ALA A 1 88 ? 13.033 -1.036 -14.027 1.00 91.44 88 ALA A CA 1
ATOM 672 C C . ALA A 1 88 ? 13.887 -2.268 -13.677 1.00 91.44 88 ALA A C 1
ATOM 674 O O . ALA A 1 88 ? 13.461 -3.110 -12.887 1.00 91.44 88 ALA A O 1
ATOM 675 N N . ALA A 1 89 ? 15.125 -2.328 -14.182 1.00 94.75 89 ALA A N 1
ATOM 676 C CA . ALA A 1 89 ? 16.051 -3.418 -13.886 1.00 94.75 89 ALA A CA 1
ATOM 677 C C . ALA A 1 89 ? 16.430 -3.455 -12.400 1.00 94.75 89 ALA A C 1
ATOM 679 O O . ALA A 1 89 ? 16.498 -4.523 -11.796 1.00 94.75 89 ALA A O 1
ATOM 680 N N . LYS A 1 90 ? 16.629 -2.290 -11.768 1.00 96.38 90 LYS A N 1
ATOM 681 C CA . LYS A 1 90 ? 16.924 -2.227 -10.330 1.00 96.38 90 LYS A CA 1
ATOM 682 C C . LYS A 1 90 ? 15.731 -2.623 -9.471 1.00 96.38 90 LYS A C 1
ATOM 684 O O . LYS A 1 90 ? 15.913 -3.352 -8.498 1.00 96.38 90 LYS A O 1
ATOM 689 N N . ARG A 1 91 ? 14.514 -2.232 -9.850 1.00 96.38 91 ARG A N 1
ATOM 690 C CA . ARG A 1 91 ? 13.291 -2.603 -9.126 1.00 96.38 91 ARG A CA 1
ATOM 691 C C . ARG A 1 91 ? 13.042 -4.118 -9.084 1.00 96.38 91 ARG A C 1
ATOM 693 O O . ARG A 1 91 ? 12.471 -4.583 -8.102 1.00 96.38 91 ARG A O 1
ATOM 700 N N . LEU A 1 92 ? 13.523 -4.893 -10.065 1.00 94.94 92 LEU A N 1
ATOM 701 C CA . LEU A 1 92 ? 13.487 -6.369 -10.030 1.00 94.94 92 LEU A CA 1
ATOM 702 C C . LEU A 1 92 ? 14.286 -6.967 -8.863 1.00 94.94 92 LEU A C 1
ATOM 704 O O . LEU A 1 92 ? 14.025 -8.087 -8.440 1.00 94.94 92 LEU A O 1
ATOM 708 N N . THR A 1 93 ? 15.267 -6.227 -8.344 1.00 94.75 93 THR A N 1
ATOM 709 C CA . THR A 1 93 ? 16.193 -6.717 -7.313 1.00 94.75 93 THR A CA 1
ATOM 710 C C . THR A 1 93 ? 15.749 -6.402 -5.886 1.00 94.75 93 THR A C 1
ATOM 712 O O . THR A 1 93 ? 16.466 -6.738 -4.948 1.00 94.75 93 THR A O 1
ATOM 715 N N . ILE A 1 94 ? 14.588 -5.758 -5.695 1.00 96.00 94 ILE A N 1
ATOM 716 C CA . ILE A 1 94 ? 14.089 -5.365 -4.369 1.00 96.00 94 ILE A CA 1
ATOM 717 C C . ILE A 1 94 ? 13.585 -6.614 -3.622 1.00 96.00 94 ILE A C 1
ATOM 719 O O . ILE A 1 94 ? 12.516 -7.119 -3.971 1.00 96.00 94 ILE A O 1
ATOM 723 N N . PRO A 1 95 ? 14.266 -7.086 -2.555 1.00 93.81 95 PRO A N 1
ATOM 724 C CA . PRO A 1 95 ? 13.918 -8.359 -1.915 1.00 93.81 95 PRO A CA 1
ATOM 725 C C . PRO A 1 95 ? 12.524 -8.357 -1.281 1.00 93.81 95 PRO A C 1
ATOM 727 O O . PRO A 1 95 ? 11.821 -9.358 -1.321 1.00 93.81 95 PRO A O 1
ATOM 730 N N . LEU A 1 96 ? 12.088 -7.214 -0.743 1.00 92.62 96 LEU A N 1
ATOM 731 C CA . LEU A 1 96 ? 10.769 -7.067 -0.120 1.00 92.62 96 LEU A CA 1
ATOM 732 C C . LEU A 1 96 ? 9.606 -7.168 -1.127 1.00 92.62 96 LEU A C 1
ATOM 734 O O . LEU A 1 96 ? 8.467 -7.395 -0.731 1.00 92.62 96 LEU A O 1
ATOM 738 N N . LEU A 1 97 ? 9.890 -6.995 -2.421 1.00 93.56 97 LEU A N 1
ATOM 739 C CA . LEU A 1 97 ? 8.916 -7.099 -3.512 1.00 93.56 97 LEU A CA 1
ATOM 740 C C . LEU A 1 97 ? 9.105 -8.385 -4.329 1.00 93.56 97 LEU A C 1
ATOM 742 O O . LEU A 1 97 ? 8.517 -8.516 -5.402 1.00 93.56 97 LEU A O 1
ATOM 746 N N . LEU A 1 98 ? 9.904 -9.327 -3.818 1.00 91.50 98 LEU A N 1
ATOM 747 C CA . LEU A 1 98 ? 9.947 -10.706 -4.283 1.00 91.50 98 LEU A CA 1
ATOM 748 C C . LEU A 1 98 ? 8.883 -11.497 -3.517 1.00 91.50 98 LEU A C 1
ATOM 750 O O . LEU A 1 98 ? 9.101 -11.935 -2.389 1.00 91.50 98 LEU A O 1
ATOM 754 N N . ILE A 1 99 ? 7.704 -11.629 -4.115 1.00 85.56 99 ILE A N 1
ATOM 755 C CA . ILE A 1 99 ? 6.549 -12.283 -3.494 1.00 85.56 99 ILE A CA 1
ATOM 756 C C . ILE A 1 99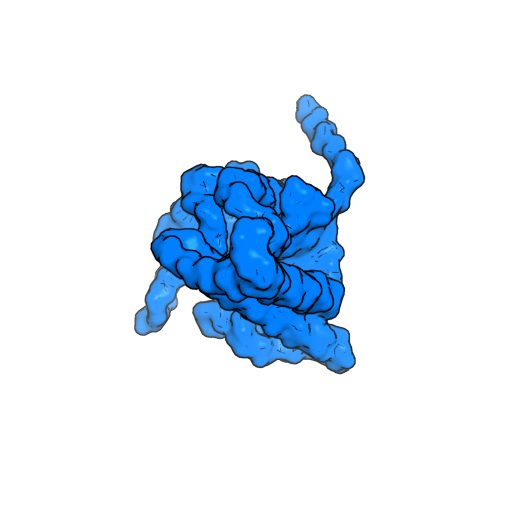 ? 6.205 -13.493 -4.354 1.00 85.56 99 ILE A C 1
ATOM 758 O O . ILE A 1 99 ? 5.862 -13.336 -5.528 1.00 85.56 99 ILE A O 1
ATOM 762 N N . ASP A 1 100 ? 6.310 -14.676 -3.754 1.00 82.44 100 ASP A N 1
ATOM 763 C CA . ASP A 1 100 ? 6.093 -15.988 -4.382 1.00 82.44 100 ASP A CA 1
ATOM 764 C C . ASP A 1 100 ? 7.061 -16.239 -5.541 1.00 82.44 100 ASP A C 1
ATOM 766 O O . ASP A 1 100 ? 6.676 -16.606 -6.648 1.00 82.44 100 ASP A O 1
ATOM 770 N N . GLY A 1 101 ? 8.337 -15.909 -5.318 1.00 84.56 101 GLY A N 1
ATOM 771 C CA . GLY A 1 101 ? 9.392 -16.023 -6.328 1.00 84.56 101 GLY A CA 1
ATOM 772 C C . GLY A 1 101 ? 9.281 -15.029 -7.492 1.00 84.56 101 GLY A C 1
ATOM 773 O O . GLY A 1 101 ? 10.182 -14.981 -8.327 1.00 84.56 101 GLY A O 1
ATOM 774 N N . LYS A 1 102 ? 8.230 -14.197 -7.543 1.00 87.31 102 LYS A N 1
ATOM 775 C CA . LYS A 1 102 ? 8.009 -13.201 -8.601 1.00 87.31 102 LYS A CA 1
ATOM 776 C C . LYS A 1 102 ? 8.428 -11.805 -8.150 1.00 87.31 102 LYS A C 1
ATOM 778 O O . LYS A 1 102 ? 8.031 -11.331 -7.084 1.00 87.31 102 LYS A O 1
ATOM 783 N N . ALA A 1 103 ? 9.235 -11.140 -8.973 1.00 91.19 103 ALA A N 1
ATOM 784 C CA . ALA A 1 103 ? 9.714 -9.786 -8.723 1.00 91.19 103 ALA A CA 1
ATOM 785 C C . ALA A 1 103 ? 8.674 -8.751 -9.178 1.00 91.19 103 ALA A C 1
ATOM 787 O O . ALA A 1 103 ? 8.539 -8.470 -10.365 1.00 91.19 103 ALA A O 1
ATOM 788 N N . ARG A 1 104 ? 7.959 -8.158 -8.219 1.00 91.69 104 ARG A N 1
ATOM 789 C CA . ARG A 1 104 ? 6.813 -7.262 -8.481 1.00 91.69 104 ARG A CA 1
ATOM 790 C C . ARG A 1 104 ? 7.196 -5.791 -8.605 1.00 91.69 104 ARG A C 1
ATOM 792 O O . ARG A 1 104 ? 6.427 -4.966 -9.089 1.00 91.69 104 ARG A O 1
ATOM 799 N N . GLY A 1 105 ? 8.413 -5.450 -8.179 1.00 93.31 105 GLY A N 1
ATOM 800 C CA . GLY A 1 105 ? 8.903 -4.075 -8.083 1.00 93.31 105 GLY A CA 1
ATOM 801 C C . GLY A 1 105 ? 8.712 -3.199 -9.331 1.00 93.31 105 GLY A C 1
ATOM 802 O O . GLY A 1 105 ? 8.310 -2.045 -9.168 1.00 93.31 105 GLY A O 1
ATOM 803 N N . PRO A 1 106 ? 8.978 -3.676 -10.563 1.00 93.62 106 PRO A N 1
ATOM 804 C CA . PRO A 1 106 ? 8.835 -2.846 -11.763 1.00 93.62 106 PRO A CA 1
ATOM 805 C C . PRO A 1 106 ? 7.412 -2.331 -11.993 1.00 93.62 106 PRO A C 1
ATOM 807 O O . PRO A 1 106 ? 7.250 -1.186 -12.406 1.00 93.62 106 PRO A O 1
ATOM 810 N N . ALA A 1 107 ? 6.406 -3.144 -11.666 1.00 93.00 107 ALA A N 1
ATOM 811 C CA . ALA A 1 107 ? 4.987 -2.847 -11.842 1.00 93.00 107 ALA A CA 1
ATOM 812 C C . ALA A 1 107 ? 4.350 -2.147 -10.626 1.00 93.00 107 ALA A C 1
ATOM 814 O O . ALA A 1 107 ? 3.174 -1.780 -10.658 1.00 93.00 107 ALA A O 1
ATOM 815 N N . CYS A 1 108 ? 5.105 -1.958 -9.539 1.00 95.62 108 CYS A N 1
ATOM 816 C CA . CYS A 1 108 ? 4.595 -1.336 -8.324 1.00 95.62 108 CYS A CA 1
ATOM 817 C C . CYS A 1 108 ? 4.375 0.173 -8.486 1.00 95.62 108 CYS A C 1
ATOM 819 O O . CYS A 1 108 ? 5.284 0.931 -8.853 1.00 95.62 108 CYS A O 1
ATOM 821 N N . LYS A 1 109 ? 3.181 0.608 -8.087 1.00 96.38 109 LYS A N 1
ATOM 822 C CA . LYS A 1 109 ? 2.756 2.001 -7.951 1.00 96.38 109 LYS A CA 1
ATOM 823 C C . LYS A 1 109 ? 2.126 2.229 -6.585 1.00 96.38 109 LYS A C 1
ATOM 825 O O . LYS A 1 109 ? 1.597 1.303 -5.971 1.00 96.38 109 LYS A O 1
ATOM 830 N N . THR A 1 110 ? 2.159 3.474 -6.123 1.00 97.38 110 THR A N 1
ATOM 831 C CA . THR A 1 110 ? 1.594 3.841 -4.825 1.00 97.38 110 THR A CA 1
ATOM 832 C C . THR A 1 110 ? 0.462 4.832 -5.007 1.00 97.38 110 THR A C 1
ATOM 834 O O . THR A 1 110 ? 0.651 5.899 -5.584 1.00 97.38 110 THR A O 1
ATOM 837 N N . TYR A 1 111 ? -0.704 4.491 -4.476 1.00 97.12 111 TYR A N 1
ATOM 838 C CA . TYR A 1 111 ? -1.882 5.347 -4.465 1.00 97.12 111 TYR A CA 1
ATOM 839 C C . TYR A 1 111 ? -2.117 5.881 -3.061 1.00 97.12 111 TYR A C 1
ATOM 841 O O . TYR A 1 111 ? -1.894 5.175 -2.079 1.00 97.12 111 TYR A O 1
ATOM 849 N N . ALA A 1 112 ? -2.574 7.122 -2.960 1.00 96.25 112 ALA A N 1
ATOM 850 C CA . ALA A 1 112 ? -2.925 7.755 -1.701 1.00 96.25 112 ALA A CA 1
ATOM 851 C C . ALA A 1 112 ? -4.314 8.374 -1.794 1.00 96.25 112 ALA A C 1
ATOM 853 O O . ALA A 1 112 ? -4.585 9.102 -2.747 1.00 96.25 112 ALA A O 1
ATOM 854 N N . SER A 1 113 ? -5.143 8.141 -0.778 1.00 94.31 113 SER A N 1
ATOM 855 C CA . SER A 1 113 ? -6.347 8.923 -0.516 1.00 94.31 113 SER A CA 1
ATOM 856 C C . SER A 1 113 ? -6.081 9.880 0.640 1.00 94.31 113 SER A C 1
ATOM 858 O O . SER A 1 113 ? -5.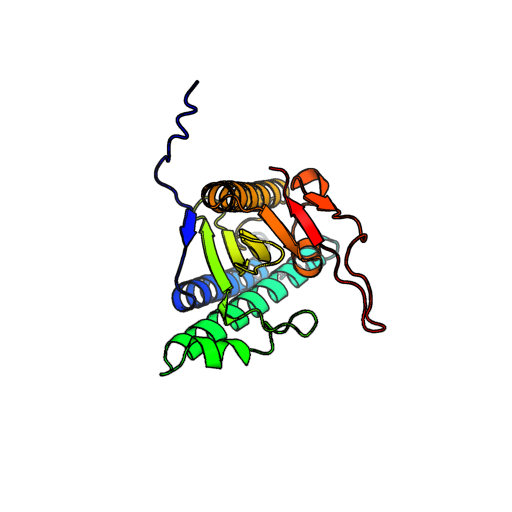790 9.463 1.760 1.00 94.31 113 SER A O 1
ATOM 860 N N . LEU A 1 114 ? -6.201 11.180 0.386 1.00 83.88 114 LEU A N 1
ATOM 861 C CA . LEU A 1 114 ? -6.065 12.234 1.397 1.00 83.88 114 LEU A CA 1
ATOM 862 C C . LEU A 1 114 ? -7.404 12.576 2.077 1.00 83.88 114 LEU A C 1
ATOM 864 O O . LEU A 1 114 ? -7.581 13.685 2.578 1.00 83.88 114 LEU A O 1
ATOM 868 N N . THR A 1 115 ? -8.362 11.645 2.070 1.00 82.12 115 THR A N 1
ATOM 869 C CA . THR A 1 115 ? -9.580 11.725 2.893 1.00 82.12 115 THR A CA 1
ATOM 870 C C . THR A 1 115 ? -9.248 11.651 4.386 1.00 82.12 115 THR A C 1
ATOM 872 O O . THR A 1 115 ? -8.098 11.450 4.762 1.00 82.12 115 THR A O 1
ATOM 875 N N . SER A 1 116 ? -10.245 11.825 5.258 1.00 82.31 116 SER A N 1
ATOM 876 C CA . SER A 1 116 ? -10.090 11.591 6.698 1.00 82.31 116 SER A CA 1
ATOM 877 C C . SER A 1 116 ? -10.832 10.303 7.093 1.00 82.31 116 SER A C 1
ATOM 879 O O . SER A 1 116 ? -12.060 10.311 7.018 1.00 82.31 116 SER A O 1
ATOM 881 N N . PRO A 1 117 ? -10.133 9.227 7.507 1.00 89.31 117 PRO A N 1
ATOM 882 C CA . PRO A 1 117 ? -8.680 9.128 7.628 1.00 89.31 117 PRO A CA 1
ATOM 883 C C . PRO A 1 117 ? -8.000 8.938 6.263 1.00 89.31 117 PRO A C 1
ATOM 885 O O . PRO A 1 117 ? -8.604 8.475 5.290 1.00 89.31 117 PRO A O 1
ATOM 888 N N . ALA A 1 118 ? -6.730 9.339 6.199 1.00 93.31 118 ALA A N 1
ATOM 889 C CA . ALA A 1 118 ? -5.928 9.219 4.988 1.00 93.31 118 ALA A CA 1
ATOM 890 C C . ALA A 1 118 ? -5.427 7.782 4.843 1.00 93.31 118 ALA A C 1
ATOM 892 O O . ALA A 1 118 ? -5.093 7.141 5.841 1.00 93.31 118 ALA A O 1
ATOM 893 N N . THR A 1 119 ? -5.335 7.292 3.613 1.00 95.50 119 THR A N 1
ATOM 894 C CA . THR A 1 119 ? -4.891 5.928 3.309 1.00 95.50 119 THR A CA 1
ATOM 895 C C . THR A 1 119 ? -3.846 5.933 2.205 1.00 95.50 119 THR A C 1
ATOM 897 O O . THR A 1 119 ? -3.791 6.846 1.378 1.00 95.50 119 THR A O 1
ATOM 900 N N . MET A 1 120 ? -2.982 4.921 2.195 1.00 97.19 120 MET A N 1
ATOM 901 C CA . MET A 1 120 ? -2.062 4.659 1.092 1.00 97.19 120 MET A CA 1
ATOM 902 C C . MET A 1 120 ? -2.038 3.167 0.780 1.00 97.19 120 MET A C 1
ATOM 904 O O . MET A 1 120 ? -2.112 2.347 1.690 1.00 97.19 120 MET A O 1
ATOM 908 N N . ALA A 1 121 ? -1.905 2.816 -0.495 1.00 97.38 121 ALA A N 1
ATOM 909 C CA . ALA A 1 121 ? -1.784 1.436 -0.940 1.00 97.38 121 ALA A CA 1
ATOM 910 C C . ALA A 1 121 ? -0.650 1.294 -1.949 1.00 97.38 121 ALA A C 1
ATOM 912 O O . ALA A 1 121 ? -0.504 2.117 -2.853 1.00 97.38 121 ALA A O 1
ATOM 913 N N . LEU A 1 122 ? 0.127 0.229 -1.788 1.00 97.56 122 LEU A N 1
ATOM 914 C CA . LEU A 1 122 ? 1.127 -0.218 -2.742 1.00 97.56 122 LEU A CA 1
ATOM 915 C C . LEU A 1 122 ? 0.484 -1.295 -3.610 1.00 97.56 122 LEU A C 1
ATOM 917 O O . LEU A 1 122 ? 0.010 -2.312 -3.096 1.00 97.56 122 LEU A O 1
ATOM 921 N N . VAL A 1 123 ? 0.460 -1.054 -4.914 1.00 96.19 123 VAL A N 1
ATOM 922 C CA . VAL A 1 123 ? -0.281 -1.855 -5.883 1.00 96.19 123 VAL A CA 1
ATOM 923 C C . VAL A 1 123 ? 0.648 -2.252 -7.016 1.00 96.19 123 VAL A C 1
ATOM 925 O O . VAL A 1 123 ? 1.311 -1.406 -7.604 1.00 96.19 123 VAL A O 1
ATOM 928 N N . GLU A 1 124 ? 0.692 -3.535 -7.329 1.00 94.38 124 GLU A N 1
ATOM 929 C CA . GLU A 1 124 ? 1.290 -4.048 -8.558 1.00 94.38 124 GLU A CA 1
ATOM 930 C C . GLU A 1 124 ? 0.249 -3.959 -9.677 1.00 94.38 124 GLU A C 1
ATOM 932 O O . GLU A 1 124 ? -0.853 -4.487 -9.534 1.00 94.38 124 GLU A O 1
ATOM 937 N N . GLN A 1 125 ? 0.586 -3.301 -10.782 1.00 92.12 125 GLN A N 1
ATOM 938 C CA . GLN A 1 125 ? -0.260 -3.259 -11.975 1.00 92.12 125 GLN A CA 1
ATOM 939 C C . GLN A 1 125 ? 0.297 -4.212 -13.021 1.00 92.12 125 GLN A C 1
ATOM 941 O O . GLN A 1 125 ? 1.274 -3.883 -13.689 1.00 92.12 125 GLN A O 1
ATOM 946 N N . ASN A 1 126 ? -0.304 -5.396 -13.130 1.00 84.69 126 ASN A N 1
ATOM 947 C CA . ASN A 1 126 ? 0.106 -6.368 -14.132 1.00 84.69 126 ASN A CA 1
ATOM 948 C C . ASN A 1 126 ? -0.648 -6.121 -15.435 1.00 84.69 126 ASN A C 1
ATOM 950 O O . ASN A 1 126 ? -1.876 -6.216 -15.480 1.00 84.69 126 ASN A O 1
ATOM 954 N N . ASP A 1 127 ? 0.124 -5.876 -16.484 1.00 69.69 127 ASP A N 1
ATOM 955 C CA . ASP A 1 127 ? -0.312 -5.954 -17.874 1.00 69.69 127 ASP A CA 1
ATOM 956 C C . ASP A 1 127 ? 0.315 -7.216 -18.484 1.00 69.69 127 ASP A C 1
ATOM 958 O O . ASP A 1 127 ? 1.148 -7.137 -19.381 1.00 69.69 127 ASP A O 1
ATOM 962 N N . ASP A 1 128 ? 0.001 -8.374 -17.895 1.00 67.38 128 ASP A N 1
ATOM 963 C CA . ASP A 1 128 ? 0.473 -9.672 -18.386 1.00 67.38 128 ASP A CA 1
ATOM 964 C C . ASP A 1 128 ? -0.508 -10.226 -19.427 1.00 67.38 128 ASP A C 1
ATOM 966 O O . ASP A 1 128 ? -1.719 -10.000 -19.316 1.00 67.38 128 ASP A O 1
ATOM 970 N N . ASP A 1 129 ? 0.004 -10.959 -20.415 1.00 54.50 129 ASP A N 1
ATOM 971 C CA . ASP A 1 129 ? -0.776 -11.437 -21.566 1.00 54.50 129 ASP A CA 1
ATOM 972 C C . ASP A 1 129 ? -1.898 -12.411 -21.144 1.00 54.50 129 ASP A C 1
ATOM 974 O O . ASP A 1 129 ? -2.976 -12.419 -21.743 1.00 54.50 129 ASP A O 1
ATOM 978 N N . ASP A 1 130 ? -1.678 -13.176 -20.068 1.00 59.22 130 ASP A N 1
ATOM 979 C CA . ASP A 1 130 ? -2.616 -14.193 -19.567 1.00 59.22 130 ASP A CA 1
ATOM 980 C C . ASP A 1 130 ? -3.726 -13.622 -18.667 1.00 59.22 130 ASP A C 1
ATOM 982 O O . ASP A 1 130 ? -4.759 -14.260 -18.453 1.00 59.22 130 ASP A O 1
ATOM 986 N N . ASN A 1 131 ? -3.536 -12.424 -18.105 1.00 62.75 131 ASN A N 1
ATOM 987 C CA . ASN A 1 131 ? -4.534 -11.790 -17.241 1.00 62.75 131 ASN A CA 1
ATOM 988 C C . ASN A 1 131 ? -4.438 -10.259 -17.346 1.00 62.75 131 ASN A C 1
ATOM 990 O O . ASN A 1 131 ? -3.953 -9.593 -16.418 1.00 62.75 131 ASN A O 1
ATOM 994 N N . PRO A 1 132 ? -4.857 -9.696 -18.495 1.00 61.94 132 PRO A N 1
ATOM 995 C CA . PRO A 1 132 ? -4.653 -8.289 -18.787 1.00 61.94 132 PRO A CA 1
ATOM 996 C C . PRO A 1 132 ? -5.353 -7.416 -17.742 1.00 61.94 132 PRO A C 1
ATOM 998 O O . PRO A 1 132 ? -6.532 -7.593 -17.425 1.00 61.94 132 PRO A O 1
ATOM 1001 N N . CYS A 1 133 ? -4.600 -6.453 -17.211 1.00 72.25 133 CYS A N 1
ATOM 1002 C CA . CYS A 1 133 ? -5.062 -5.430 -16.278 1.00 72.25 133 CYS A CA 1
ATOM 1003 C C . CYS A 1 133 ? -5.509 -5.957 -14.898 1.00 72.25 133 CYS A C 1
ATOM 1005 O O . CYS A 1 133 ? -6.458 -5.444 -14.297 1.00 72.25 133 CYS A O 1
ATOM 1007 N N . CYS A 1 134 ? -4.808 -6.944 -14.333 1.00 86.62 134 CYS A N 1
ATOM 1008 C CA . CYS A 1 134 ? -5.019 -7.353 -12.941 1.00 86.62 134 CYS A CA 1
ATOM 1009 C C . CYS A 1 134 ? -4.139 -6.542 -11.972 1.00 86.62 134 CYS A C 1
ATOM 1011 O O . CYS A 1 134 ? -2.908 -6.569 -12.031 1.00 86.62 134 CYS A O 1
ATOM 1013 N N . TRP A 1 135 ? -4.776 -5.821 -11.051 1.00 92.50 135 TRP A N 1
ATOM 1014 C CA . TRP A 1 135 ? -4.120 -4.998 -10.040 1.00 92.50 135 TRP A CA 1
ATOM 1015 C C . TRP A 1 135 ? -4.039 -5.765 -8.722 1.00 92.50 135 TRP A C 1
ATOM 1017 O O . TRP A 1 135 ? -5.066 -6.146 -8.162 1.00 92.50 135 TRP A O 1
ATOM 1027 N N . SER A 1 136 ? -2.836 -5.961 -8.191 1.00 92.44 136 SER A N 1
ATOM 1028 C CA . SER A 1 136 ? -2.615 -6.647 -6.915 1.00 92.44 136 SER A CA 1
ATOM 1029 C C . SER A 1 136 ? -2.316 -5.641 -5.804 1.00 92.44 136 SER A C 1
ATOM 1031 O O . SER A 1 136 ? -1.276 -4.985 -5.828 1.00 92.44 136 SER A O 1
ATOM 1033 N N . VAL A 1 137 ? -3.173 -5.543 -4.789 1.00 94.94 137 VAL A N 1
ATOM 1034 C CA . VAL A 1 137 ? -2.878 -4.793 -3.560 1.00 94.94 137 VAL A CA 1
ATOM 1035 C C . VAL A 1 137 ? -1.888 -5.598 -2.723 1.00 94.94 137 VAL A C 1
ATOM 1037 O O . VAL A 1 137 ? -2.216 -6.675 -2.222 1.00 94.94 137 VAL A O 1
ATOM 1040 N N . LEU A 1 138 ? -0.672 -5.069 -2.584 1.00 93.94 138 LEU A N 1
ATOM 1041 C CA . LEU A 1 138 ? 0.413 -5.702 -1.830 1.00 93.94 138 LEU A CA 1
ATOM 1042 C C . LEU A 1 138 ? 0.440 -5.243 -0.373 1.00 93.94 138 LEU A C 1
ATOM 1044 O O . LEU A 1 138 ? 0.804 -6.008 0.515 1.00 93.94 138 LEU A O 1
ATOM 1048 N N . MET A 1 139 ? 0.102 -3.976 -0.133 1.00 95.12 139 MET A N 1
ATOM 1049 C CA . MET A 1 139 ? 0.043 -3.367 1.195 1.00 95.12 139 MET A CA 1
ATOM 1050 C C . MET A 1 139 ? -0.972 -2.225 1.174 1.00 95.12 139 MET A C 1
ATOM 1052 O O . MET A 1 139 ? -1.036 -1.485 0.191 1.00 95.12 139 MET A O 1
ATOM 1056 N N . LEU A 1 140 ? -1.710 -2.036 2.264 1.00 94.94 140 LEU A N 1
ATOM 1057 C CA . LEU A 1 140 ? -2.606 -0.901 2.476 1.00 94.94 140 LEU A CA 1
ATOM 1058 C C . LEU A 1 140 ? -2.428 -0.435 3.919 1.00 94.94 140 LEU A C 1
ATOM 1060 O O . LEU A 1 140 ? -2.438 -1.250 4.834 1.00 94.94 140 LEU A O 1
ATOM 1064 N N . ILE A 1 141 ? -2.215 0.864 4.107 1.00 94.62 141 ILE A N 1
ATOM 1065 C CA . ILE A 1 141 ? -2.063 1.487 5.421 1.00 94.62 141 ILE A CA 1
ATOM 1066 C C . ILE A 1 141 ? -3.039 2.652 5.584 1.00 94.62 141 ILE A C 1
ATOM 1068 O O . ILE A 1 141 ? -3.308 3.400 4.641 1.00 94.62 141 ILE A O 1
ATOM 1072 N N . VAL A 1 142 ? -3.535 2.825 6.808 1.00 93.50 142 VAL A N 1
ATOM 1073 C CA . VAL A 1 142 ? -4.417 3.926 7.222 1.00 93.50 142 VAL A CA 1
ATOM 1074 C C . VAL A 1 142 ? -3.672 4.806 8.222 1.00 93.50 142 VAL A C 1
ATOM 1076 O O . VAL A 1 142 ? -2.872 4.309 9.013 1.00 93.50 142 VAL A O 1
ATOM 1079 N N . ASN A 1 143 ? -3.916 6.116 8.185 1.00 90.19 143 ASN A N 1
ATOM 1080 C CA . ASN A 1 143 ? -3.302 7.084 9.090 1.00 90.19 143 ASN A CA 1
ATOM 1081 C C . ASN A 1 143 ? -3.410 6.620 10.564 1.00 90.19 143 ASN A C 1
ATOM 1083 O O . ASN A 1 143 ? -4.521 6.399 11.053 1.00 90.19 143 ASN A O 1
ATOM 1087 N N . PRO A 1 144 ? -2.283 6.523 11.299 1.00 86.62 144 PRO A N 1
ATOM 1088 C CA . PRO A 1 144 ? -2.246 5.914 12.629 1.00 86.62 144 PRO A CA 1
ATOM 1089 C C . PRO A 1 144 ? -2.878 6.773 13.733 1.00 86.62 144 PRO A C 1
ATOM 1091 O O . PRO A 1 144 ? -2.947 6.340 14.888 1.00 86.62 144 PRO A O 1
ATOM 1094 N N . THR A 1 145 ? -3.317 7.999 13.426 1.00 85.25 145 THR A N 1
ATOM 1095 C CA . THR A 1 145 ? -4.041 8.836 14.390 1.00 85.25 145 THR A CA 1
ATOM 1096 C C . THR A 1 145 ? -5.479 8.374 14.608 1.00 85.25 145 THR A C 1
ATOM 1098 O O . THR A 1 145 ? -6.035 8.663 15.667 1.00 85.25 145 THR A O 1
ATOM 1101 N N . GLU A 1 146 ? -6.070 7.664 13.642 1.00 88.38 146 GLU A N 1
ATOM 1102 C CA . GLU A 1 146 ? -7.416 7.104 13.775 1.00 88.38 146 GLU A CA 1
ATOM 1103 C C . GLU A 1 146 ? -7.419 5.896 14.725 1.00 88.38 146 GLU A C 1
ATOM 1105 O O . GLU A 1 146 ? -6.493 5.081 14.749 1.00 88.38 146 GLU A O 1
ATOM 1110 N N . ARG A 1 147 ? -8.454 5.806 15.561 1.00 83.06 147 ARG A N 1
ATOM 1111 C CA . ARG A 1 147 ? -8.586 4.793 16.617 1.00 83.06 147 ARG A CA 1
ATOM 1112 C C . ARG A 1 147 ? -9.880 3.999 16.530 1.00 83.06 147 ARG A C 1
ATOM 1114 O O . ARG A 1 147 ? -9.935 2.924 17.114 1.00 83.06 147 ARG A O 1
ATOM 1121 N N . SER A 1 148 ? -10.904 4.526 15.868 1.00 86.94 148 SER A N 1
ATOM 1122 C CA . SER A 1 148 ? -12.154 3.812 15.652 1.00 86.94 148 SER A CA 1
ATOM 1123 C C . SER A 1 148 ? -11.952 2.759 14.569 1.00 86.94 148 SER A C 1
ATOM 1125 O O . SER A 1 148 ? -11.632 3.088 13.430 1.00 86.94 148 SER A O 1
ATOM 1127 N N . GLU A 1 149 ? -12.131 1.493 14.937 1.00 86.56 149 GLU A N 1
ATOM 1128 C CA . GLU A 1 149 ? -12.020 0.362 14.017 1.00 86.56 149 GLU A CA 1
ATOM 1129 C C . GLU A 1 149 ? -12.988 0.509 12.840 1.00 86.56 149 GLU A C 1
ATOM 1131 O O . GLU A 1 149 ? -12.540 0.487 11.700 1.00 86.56 149 GLU A O 1
ATOM 1136 N N . ASP A 1 150 ? -14.260 0.822 13.098 1.00 90.19 150 ASP A N 1
ATOM 1137 C CA . ASP A 1 150 ? -15.270 1.054 12.055 1.00 90.19 150 ASP A CA 1
ATOM 1138 C C . ASP A 1 150 ? -14.847 2.131 11.041 1.00 90.19 150 ASP A C 1
ATOM 1140 O O . ASP A 1 150 ? -15.061 1.988 9.835 1.00 90.19 150 ASP A O 1
ATOM 1144 N N . VAL A 1 151 ? -14.211 3.210 11.513 1.00 91.88 151 VAL A N 1
ATOM 1145 C CA . VAL A 1 151 ? -13.714 4.291 10.647 1.00 91.88 151 VAL A CA 1
ATOM 1146 C C . VAL A 1 151 ? -12.514 3.828 9.818 1.00 91.88 151 VAL A C 1
ATOM 1148 O O . VAL A 1 151 ? -12.402 4.194 8.647 1.00 91.88 151 VAL A O 1
ATOM 1151 N N . ILE A 1 152 ? -11.633 3.002 10.390 1.00 91.50 152 ILE A N 1
ATOM 1152 C CA . ILE A 1 152 ? -10.503 2.402 9.669 1.00 91.50 152 ILE A CA 1
ATOM 1153 C C . ILE A 1 152 ? -11.025 1.456 8.584 1.00 91.50 152 ILE A C 1
ATOM 1155 O O . ILE A 1 152 ? -10.645 1.618 7.427 1.00 91.50 152 ILE A O 1
ATOM 1159 N N . VAL A 1 153 ? -11.948 0.549 8.918 1.00 92.25 153 VAL A N 1
ATOM 1160 C CA . VAL A 1 153 ? -12.574 -0.388 7.968 1.00 92.25 153 VAL A CA 1
ATOM 1161 C C . VAL A 1 153 ? -13.252 0.366 6.824 1.00 92.25 153 VAL A C 1
ATOM 1163 O O . VAL A 1 153 ? -13.060 0.040 5.651 1.00 92.25 153 VAL A O 1
ATOM 1166 N N . ALA A 1 154 ? -14.002 1.429 7.131 1.00 92.56 154 ALA A N 1
ATOM 1167 C CA . ALA A 1 154 ? -14.634 2.264 6.113 1.00 92.56 154 ALA A CA 1
ATOM 1168 C C . ALA A 1 154 ? -13.607 2.930 5.180 1.00 92.56 154 ALA A C 1
ATOM 1170 O O . ALA A 1 154 ? -13.842 3.039 3.972 1.00 92.56 154 ALA A O 1
ATOM 1171 N N . ALA A 1 155 ? -12.457 3.353 5.709 1.00 93.81 155 ALA A N 1
ATOM 1172 C CA . ALA A 1 155 ? -11.387 3.954 4.922 1.00 93.81 155 ALA A CA 1
ATOM 1173 C C . ALA A 1 155 ? -10.645 2.934 4.045 1.00 93.81 155 ALA A C 1
ATOM 1175 O O . ALA A 1 155 ? -10.358 3.228 2.883 1.00 93.81 155 ALA A O 1
ATOM 1176 N N . GLU A 1 156 ? -10.385 1.730 4.560 1.00 94.31 156 GLU A N 1
ATOM 1177 C CA . GLU A 1 156 ? -9.839 0.603 3.791 1.00 94.31 156 GLU A CA 1
ATOM 1178 C C . GLU A 1 156 ? -10.770 0.244 2.633 1.00 94.31 156 GLU A C 1
ATOM 1180 O O . GLU A 1 156 ? -10.346 0.207 1.476 1.00 94.31 156 GLU A O 1
ATOM 1185 N N . ARG A 1 157 ? -12.068 0.090 2.916 1.00 94.00 157 ARG A N 1
ATOM 1186 C CA . ARG A 1 157 ? -13.087 -0.172 1.897 1.00 94.00 157 ARG A CA 1
ATOM 1187 C C . ARG A 1 157 ? -13.155 0.940 0.854 1.00 94.00 157 ARG A C 1
ATOM 1189 O O . ARG A 1 157 ? -13.216 0.651 -0.338 1.00 94.00 157 ARG A O 1
ATOM 1196 N N . THR A 1 158 ? -13.108 2.204 1.276 1.00 93.88 158 THR A N 1
ATOM 1197 C CA . THR A 1 158 ? -13.111 3.356 0.357 1.00 93.88 158 THR A CA 1
ATOM 1198 C C . THR A 1 158 ? -11.884 3.336 -0.557 1.00 93.88 158 THR A C 1
ATOM 1200 O O . THR A 1 158 ? -12.006 3.554 -1.761 1.00 93.88 158 THR A O 1
ATOM 1203 N N . MET A 1 159 ? -10.706 3.017 -0.014 1.00 95.06 159 MET A N 1
ATOM 1204 C CA . MET A 1 159 ? -9.476 2.871 -0.793 1.00 95.06 159 MET A CA 1
ATOM 1205 C C . MET A 1 159 ? -9.601 1.754 -1.840 1.00 95.06 159 MET A C 1
ATOM 1207 O O . MET A 1 159 ? -9.248 1.950 -3.003 1.00 95.06 159 MET A O 1
ATOM 1211 N N . LEU A 1 160 ? -10.147 0.597 -1.452 1.00 94.69 160 LEU A N 1
ATOM 1212 C CA . LEU A 1 160 ? -10.391 -0.524 -2.364 1.00 94.69 160 LEU A CA 1
ATOM 1213 C C . LEU A 1 160 ? -11.421 -0.172 -3.448 1.00 94.69 160 LEU A C 1
ATOM 1215 O O . LEU A 1 160 ? -11.205 -0.499 -4.613 1.00 94.69 160 LEU A O 1
ATOM 1219 N N . GLN A 1 161 ? -12.490 0.555 -3.109 1.00 93.50 161 GLN A N 1
ATOM 1220 C CA . GLN A 1 161 ? -13.469 1.067 -4.079 1.00 93.50 161 GLN A CA 1
ATOM 1221 C C . GLN A 1 161 ? -12.826 2.001 -5.102 1.00 93.50 161 GLN A C 1
ATOM 1223 O O . GLN A 1 161 ? -13.091 1.882 -6.296 1.00 93.50 161 GLN A O 1
ATOM 1228 N N . GLN A 1 162 ? -11.965 2.914 -4.651 1.00 93.94 162 GLN A N 1
ATOM 1229 C CA . GLN A 1 162 ? -11.253 3.841 -5.531 1.00 93.94 162 GLN A CA 1
ATOM 1230 C C . GLN A 1 162 ? -10.289 3.102 -6.464 1.00 93.94 162 GLN A C 1
ATOM 1232 O O . GLN A 1 162 ? -10.256 3.391 -7.661 1.00 93.94 162 GLN A O 1
ATOM 1237 N N . LEU A 1 163 ? -9.567 2.103 -5.948 1.00 93.81 163 LEU A N 1
ATOM 1238 C CA . LEU A 1 163 ? -8.718 1.228 -6.756 1.00 93.81 163 LEU A CA 1
ATOM 1239 C C . LEU A 1 163 ? -9.531 0.428 -7.777 1.00 93.81 163 LEU A C 1
ATOM 1241 O O . LEU A 1 163 ? -9.140 0.369 -8.938 1.00 93.81 163 LEU A O 1
ATOM 1245 N N . CYS A 1 164 ? -10.677 -0.134 -7.384 1.00 92.25 164 CYS A N 1
ATOM 1246 C CA . CYS A 1 164 ? -11.566 -0.861 -8.294 1.00 92.25 164 CYS A CA 1
ATOM 1247 C C . CYS A 1 164 ? -12.121 0.048 -9.384 1.00 92.25 164 CYS A C 1
ATOM 1249 O O . CYS A 1 164 ? -12.122 -0.326 -10.553 1.00 92.25 164 CYS A O 1
ATOM 1251 N N . ALA A 1 165 ? -12.574 1.248 -9.021 1.00 91.56 165 ALA A N 1
ATOM 1252 C CA . ALA A 1 165 ? -13.052 2.232 -9.979 1.00 91.56 165 ALA A CA 1
ATOM 1253 C C . ALA A 1 165 ? -11.954 2.603 -10.983 1.00 91.56 165 ALA A C 1
ATOM 1255 O O . ALA A 1 165 ? -12.227 2.649 -12.179 1.00 91.56 165 ALA A O 1
ATOM 1256 N N . LEU A 1 166 ? -10.717 2.806 -10.515 1.00 91.19 166 LEU A N 1
ATOM 1257 C CA . LEU A 1 166 ? -9.585 3.129 -11.380 1.00 91.19 166 LEU A CA 1
ATOM 1258 C C . LEU A 1 166 ? -9.188 1.948 -12.281 1.00 91.19 166 LEU A C 1
ATOM 1260 O O . LEU A 1 166 ? -9.014 2.145 -13.479 1.00 91.19 166 LEU A O 1
ATOM 1264 N N . ALA A 1 167 ? -9.116 0.726 -11.748 1.00 89.69 167 ALA A N 1
ATOM 1265 C CA . ALA A 1 167 ? -8.816 -0.476 -12.528 1.00 89.69 167 ALA A CA 1
ATOM 1266 C C . ALA A 1 167 ? -9.883 -0.741 -13.606 1.00 89.69 167 ALA A C 1
ATOM 1268 O O . ALA A 1 167 ? -9.540 -1.054 -14.745 1.00 89.69 167 ALA A O 1
ATOM 1269 N N . LYS A 1 168 ? -11.171 -0.532 -13.291 1.00 89.00 168 LYS A N 1
ATOM 1270 C CA . LYS A 1 168 ? -12.289 -0.666 -14.245 1.00 89.00 168 LYS A CA 1
ATOM 1271 C C . LYS A 1 168 ? -12.164 0.277 -15.445 1.00 89.00 168 LYS A C 1
ATOM 1273 O O . LYS A 1 168 ? -12.612 -0.089 -16.529 1.00 89.00 168 LYS A O 1
ATOM 1278 N N . LEU A 1 169 ? -11.537 1.452 -15.298 1.00 87.94 169 LEU A N 1
ATOM 1279 C CA . LEU A 1 169 ? -11.269 2.347 -16.438 1.00 87.94 169 LEU A CA 1
ATOM 1280 C C . LEU A 1 169 ? -10.322 1.715 -17.467 1.00 87.94 169 LEU A C 1
ATOM 1282 O O . LEU A 1 169 ? -10.405 2.043 -18.647 1.00 87.94 169 LEU A O 1
ATOM 1286 N N . SER A 1 170 ? -9.483 0.777 -17.029 1.00 85.06 170 SER A N 1
ATOM 1287 C CA . SER A 1 170 ? -8.599 -0.027 -17.877 1.00 85.06 170 SER A CA 1
ATOM 1288 C C . SER A 1 170 ? -9.155 -1.431 -18.147 1.00 85.06 170 SER A C 1
ATOM 1290 O O . SER A 1 170 ? -8.404 -2.315 -18.529 1.00 85.06 170 SER A O 1
ATOM 1292 N N . SER A 1 171 ? -10.459 -1.668 -17.939 1.00 82.88 171 SER A N 1
ATOM 1293 C CA . SER A 1 171 ? -11.086 -3.007 -18.007 1.00 82.88 171 SER A CA 1
ATOM 1294 C C . SER A 1 171 ? -10.453 -4.049 -17.072 1.00 82.88 171 SER A C 1
ATOM 1296 O O . SER A 1 171 ? -10.574 -5.250 -17.295 1.00 82.88 171 SER A O 1
ATOM 1298 N N . GLY A 1 172 ? -9.784 -3.582 -16.020 1.00 85.38 172 GLY A N 1
ATOM 1299 C CA . GLY A 1 172 ? -9.051 -4.403 -15.075 1.00 85.38 172 GLY A CA 1
ATOM 1300 C C . GLY A 1 172 ? -9.862 -4.871 -13.872 1.00 85.38 172 GLY A C 1
ATOM 1301 O O . GLY A 1 172 ? -11.006 -4.466 -13.646 1.00 85.38 172 GLY A O 1
ATOM 1302 N N . SER A 1 173 ? -9.224 -5.705 -13.055 1.00 88.00 173 SER A N 1
ATOM 1303 C CA . SER A 1 173 ? -9.750 -6.185 -11.772 1.00 88.00 173 SER A CA 1
ATOM 1304 C C . SER A 1 173 ? -8.768 -5.905 -10.639 1.00 88.00 173 SER A C 1
ATOM 1306 O O . SER A 1 173 ? -7.574 -5.742 -10.878 1.00 88.00 173 SER A O 1
ATOM 1308 N N . VAL A 1 174 ? -9.264 -5.846 -9.402 1.00 89.94 174 VAL A N 1
ATOM 1309 C CA . VAL A 1 174 ? -8.423 -5.693 -8.208 1.00 89.94 174 VAL A CA 1
ATOM 1310 C C . VAL A 1 174 ? -8.463 -6.977 -7.395 1.00 89.94 174 VAL A C 1
ATOM 1312 O O . VAL A 1 174 ? -9.538 -7.504 -7.097 1.00 89.94 174 VAL A O 1
ATOM 1315 N N . ARG A 1 175 ? -7.281 -7.442 -6.996 1.00 91.44 175 ARG A N 1
ATOM 1316 C CA . ARG A 1 175 ? -7.092 -8.523 -6.034 1.00 91.44 175 ARG A CA 1
ATOM 1317 C C . ARG A 1 175 ? -6.270 -8.056 -4.839 1.00 91.44 175 ARG A C 1
ATOM 1319 O O . ARG A 1 175 ? -5.423 -7.176 -4.966 1.00 91.44 175 ARG A O 1
ATOM 1326 N N . VAL A 1 176 ? -6.496 -8.666 -3.686 1.00 89.56 176 VAL A N 1
ATOM 1327 C CA . VAL A 1 176 ? -5.765 -8.413 -2.441 1.00 89.56 176 VAL A CA 1
ATOM 1328 C C . VAL A 1 176 ? -4.989 -9.670 -2.072 1.00 89.56 176 VAL A C 1
ATOM 1330 O O . VAL A 1 176 ? -5.556 -10.763 -2.045 1.00 89.56 176 VAL A O 1
ATOM 1333 N N . LEU A 1 177 ? -3.688 -9.510 -1.825 1.00 87.62 177 LEU A N 1
ATOM 1334 C CA . LEU A 1 177 ? -2.813 -10.582 -1.351 1.00 87.62 177 LEU A CA 1
ATOM 1335 C C . LEU A 1 177 ? -3.211 -10.995 0.076 1.00 87.62 177 LEU A C 1
ATOM 1337 O O . LEU A 1 177 ? -3.482 -10.121 0.897 1.00 87.62 177 LEU A O 1
ATOM 1341 N N . ASP A 1 178 ? -3.185 -12.284 0.410 1.00 81.62 178 ASP A N 1
ATOM 1342 C CA . ASP A 1 178 ? -3.459 -12.789 1.766 1.00 81.62 178 ASP A CA 1
ATOM 1343 C C . ASP A 1 178 ? -2.711 -12.038 2.878 1.00 81.62 178 ASP A C 1
ATOM 1345 O O . ASP A 1 178 ? -3.326 -11.531 3.812 1.00 81.62 178 ASP A O 1
ATOM 1349 N N . LYS A 1 179 ? -1.401 -11.843 2.731 1.00 83.00 179 LYS A N 1
ATOM 1350 C CA . LYS A 1 179 ? -0.559 -11.097 3.673 1.00 83.00 179 LYS A CA 1
ATOM 1351 C C . LYS A 1 179 ? -0.971 -9.634 3.800 1.00 83.00 179 LYS A C 1
ATOM 1353 O O . LYS A 1 179 ? -0.730 -9.027 4.841 1.00 83.00 179 LYS A O 1
ATOM 1358 N N . ALA A 1 180 ? -1.549 -9.053 2.747 1.00 84.88 180 ALA A N 1
ATOM 1359 C CA . ALA A 1 180 ? -2.121 -7.714 2.806 1.00 84.88 180 ALA A CA 1
ATOM 1360 C C . ALA A 1 180 ? -3.463 -7.731 3.550 1.00 84.88 180 ALA A C 1
ATOM 1362 O O . ALA A 1 180 ? -3.710 -6.826 4.340 1.00 84.88 180 ALA A O 1
ATOM 1363 N N . GLN A 1 181 ? -4.281 -8.770 3.350 1.00 85.44 181 GLN A N 1
ATOM 1364 C CA . GLN A 1 181 ? -5.578 -8.961 4.003 1.00 85.44 181 GLN A CA 1
ATOM 1365 C C . GLN A 1 181 ? -5.452 -9.229 5.512 1.00 85.44 181 GLN A C 1
ATOM 1367 O O . GLN A 1 181 ? -6.168 -8.598 6.280 1.00 85.44 181 GLN A O 1
ATOM 1372 N N . GLU A 1 182 ? -4.484 -10.037 5.968 1.00 84.50 182 GLU A N 1
ATOM 1373 C CA . GLU A 1 182 ? -4.193 -10.324 7.401 1.00 84.50 182 GLU A CA 1
ATOM 1374 C C . GLU A 1 182 ? -3.890 -9.079 8.260 1.00 84.50 182 GLU A C 1
ATOM 1376 O O . GLU A 1 182 ? -3.751 -9.120 9.495 1.00 84.50 182 GLU A O 1
ATOM 1381 N N . THR A 1 183 ? -3.669 -7.995 7.540 1.00 83.38 183 THR A N 1
ATOM 1382 C CA . THR A 1 183 ? -3.102 -6.726 7.922 1.00 83.38 183 THR A CA 1
ATOM 1383 C C . THR A 1 183 ? -4.194 -5.639 7.940 1.00 83.38 183 THR A C 1
ATOM 1385 O O . THR A 1 183 ? -4.054 -4.647 8.654 1.00 83.38 183 THR A O 1
ATOM 1388 N N . LEU A 1 184 ? -5.310 -5.850 7.242 1.00 86.81 184 LEU A N 1
ATOM 1389 C CA . LEU A 1 184 ? -6.455 -4.942 7.255 1.00 86.81 184 LEU A CA 1
ATOM 1390 C C . LEU A 1 184 ? -7.214 -5.039 8.584 1.00 86.81 184 LEU A C 1
ATOM 1392 O O . LEU A 1 184 ? -7.180 -6.069 9.262 1.00 86.81 184 LEU A O 1
ATOM 1396 N N . ALA A 1 185 ? -7.878 -3.952 8.969 1.00 87.38 185 ALA A N 1
ATOM 1397 C CA . ALA A 1 185 ? -8.812 -3.957 10.088 1.00 87.38 185 ALA A CA 1
ATOM 1398 C C . ALA A 1 185 ? -10.110 -4.689 9.718 1.00 87.38 185 ALA A C 1
ATOM 1400 O O . ALA A 1 185 ? -10.679 -5.378 10.558 1.00 87.38 185 ALA A O 1
ATOM 1401 N N . GLY A 1 186 ? -10.563 -4.553 8.468 1.00 84.75 186 GLY A N 1
ATOM 1402 C CA . GLY A 1 186 ? -11.766 -5.223 7.983 1.00 84.75 186 GLY A CA 1
ATOM 1403 C C . GLY A 1 186 ? -11.532 -6.697 7.657 1.00 84.75 186 GLY A C 1
ATOM 1404 O O . GLY A 1 186 ? -10.485 -7.082 7.132 1.00 84.75 186 GLY A O 1
ATOM 1405 N N . ASP A 1 187 ? -12.536 -7.529 7.925 1.00 88.56 187 ASP A N 1
ATOM 1406 C CA . ASP A 1 187 ? -12.592 -8.889 7.390 1.00 88.56 187 ASP A CA 1
ATOM 1407 C C . ASP A 1 187 ? -12.953 -8.893 5.889 1.00 88.56 187 ASP A C 1
ATOM 1409 O O . ASP A 1 187 ? -13.258 -7.863 5.282 1.00 88.56 187 ASP A O 1
ATOM 1413 N N . ALA A 1 188 ? -12.896 -10.066 5.253 1.00 87.94 188 ALA A N 1
ATOM 1414 C CA . ALA A 1 188 ? -13.174 -10.174 3.823 1.00 87.94 188 ALA A CA 1
ATOM 1415 C C . ALA A 1 188 ? -14.597 -9.699 3.463 1.00 87.94 188 ALA A C 1
ATOM 1417 O O . ALA A 1 188 ? -14.783 -9.010 2.463 1.00 87.94 188 ALA A O 1
ATOM 1418 N N . GLU A 1 189 ? -15.594 -10.001 4.296 1.00 88.19 189 GLU A N 1
ATOM 1419 C CA . GLU A 1 189 ? -16.993 -9.654 4.037 1.00 88.19 189 GLU A CA 1
ATOM 1420 C C . GLU A 1 189 ? -17.230 -8.137 4.108 1.00 88.19 189 GLU A C 1
ATOM 1422 O O . GLU A 1 189 ? -17.761 -7.535 3.171 1.00 88.19 189 GLU A O 1
ATOM 1427 N N . THR A 1 190 ? -16.774 -7.491 5.182 1.00 88.50 190 THR A N 1
ATOM 1428 C CA . THR A 1 190 ? -16.904 -6.040 5.400 1.00 88.50 190 THR A CA 1
ATOM 1429 C C . THR A 1 190 ? -16.196 -5.216 4.326 1.00 88.50 190 THR A C 1
ATOM 1431 O O . THR A 1 190 ? -16.666 -4.127 3.965 1.00 88.50 190 THR A O 1
ATOM 1434 N N . LEU A 1 191 ? -15.109 -5.754 3.769 1.00 88.75 191 LEU A N 1
ATOM 1435 C CA . LEU A 1 191 ? -14.336 -5.152 2.687 1.00 88.75 191 LEU A CA 1
ATOM 1436 C C . LEU A 1 191 ? -14.848 -5.511 1.283 1.00 88.75 191 LEU A C 1
ATOM 1438 O O . LEU A 1 191 ? -14.338 -4.960 0.312 1.00 88.75 191 LEU A O 1
ATOM 1442 N N . GLY A 1 192 ? -15.857 -6.378 1.146 1.00 87.44 192 GLY A N 1
ATOM 1443 C CA . GLY A 1 192 ? -16.387 -6.805 -0.158 1.00 87.44 192 GLY A CA 1
ATOM 1444 C C . GLY A 1 192 ? -15.395 -7.639 -0.974 1.00 87.44 192 GLY A C 1
ATOM 1445 O O . GLY A 1 192 ? -15.300 -7.492 -2.196 1.00 87.44 192 GLY A O 1
ATOM 1446 N N . LEU A 1 193 ? -14.625 -8.470 -0.277 1.00 88.88 193 LEU A N 1
ATOM 1447 C CA . LEU A 1 193 ? -13.625 -9.370 -0.819 1.00 88.88 193 LEU A CA 1
ATOM 1448 C C . LEU A 1 193 ? -14.195 -10.791 -0.920 1.00 88.88 193 LEU A C 1
ATOM 1450 O O . LEU A 1 193 ? -14.630 -11.365 0.077 1.00 88.88 193 LEU A O 1
ATOM 1454 N N . SER A 1 194 ? -14.147 -11.387 -2.108 1.00 86.50 194 SER A N 1
ATOM 1455 C CA . SER A 1 194 ? -14.475 -12.795 -2.331 1.00 86.50 194 SER A CA 1
ATOM 1456 C C . SER A 1 194 ? -13.191 -13.609 -2.482 1.00 86.50 194 SER A C 1
ATOM 1458 O O . SER A 1 194 ? -12.249 -13.199 -3.160 1.00 86.50 194 SER A O 1
ATOM 1460 N N . ALA A 1 195 ? -13.106 -14.759 -1.813 1.00 81.06 195 ALA A N 1
ATOM 1461 C CA . ALA A 1 195 ? -11.965 -15.650 -1.996 1.00 81.06 195 ALA A CA 1
ATOM 1462 C C . ALA A 1 195 ? -11.949 -16.146 -3.447 1.00 81.06 195 ALA A C 1
ATOM 1464 O O . ALA A 1 195 ? -12.949 -16.669 -3.939 1.00 81.06 195 ALA A O 1
ATOM 1465 N N . THR A 1 196 ? -10.821 -15.983 -4.134 1.00 74.44 196 THR A N 1
ATOM 1466 C CA . THR A 1 196 ? -10.680 -16.526 -5.489 1.00 74.44 196 THR A CA 1
ATOM 1467 C C . THR A 1 196 ? -10.442 -18.037 -5.373 1.00 74.44 196 THR A C 1
ATOM 1469 O O . THR A 1 196 ? -9.529 -18.430 -4.639 1.00 74.44 196 THR A O 1
ATOM 1472 N N . PRO A 1 197 ? -11.260 -18.896 -6.015 1.00 57.66 197 PRO A N 1
ATOM 1473 C CA . PRO A 1 197 ? -11.072 -20.339 -5.948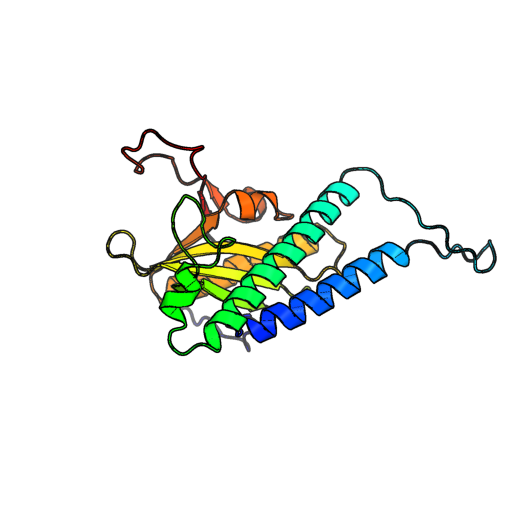 1.00 57.66 197 PRO A CA 1
ATOM 1474 C C . PRO A 1 197 ? -9.690 -20.731 -6.481 1.00 57.66 197 PRO A C 1
ATOM 1476 O O . PRO A 1 197 ? -9.137 -20.095 -7.371 1.00 57.66 197 PRO A O 1
ATOM 1479 N N . LYS A 1 198 ? -9.136 -21.793 -5.893 1.00 54.38 198 LYS A N 1
ATOM 1480 C CA . LYS A 1 198 ? -7.780 -22.322 -6.125 1.00 54.38 198 LYS A CA 1
ATOM 1481 C C . LYS A 1 198 ? -7.591 -22.949 -7.522 1.00 54.38 198 LYS A C 1
ATOM 1483 O O . LYS A 1 198 ? -6.513 -23.451 -7.826 1.00 54.38 198 LYS A O 1
ATOM 1488 N N . GLU A 1 199 ? -8.649 -22.980 -8.321 1.00 46.31 199 GLU A N 1
ATOM 1489 C CA . GLU A 1 199 ? -8.721 -23.627 -9.628 1.00 46.31 199 GLU A CA 1
ATOM 1490 C C . GLU A 1 199 ? -8.128 -22.665 -10.662 1.00 46.31 199 GLU A C 1
ATOM 1492 O O . GLU A 1 199 ? -8.740 -21.640 -10.931 1.00 46.31 199 GLU A O 1
ATOM 1497 N N . ASP A 1 200 ? -6.883 -22.942 -11.079 1.00 45.00 200 ASP A N 1
ATOM 1498 C CA . ASP A 1 200 ? -6.162 -22.470 -12.289 1.00 45.00 200 ASP A CA 1
ATOM 1499 C C . ASP A 1 200 ? -4.645 -22.284 -12.051 1.00 45.00 200 ASP A C 1
ATOM 1501 O O . ASP A 1 200 ? -3.897 -21.994 -12.982 1.00 45.00 200 ASP A O 1
ATOM 1505 N N . LEU A 1 201 ? -4.130 -22.504 -10.833 1.00 49.25 201 LEU A N 1
ATOM 1506 C CA . LEU A 1 201 ? -2.684 -22.675 -10.610 1.00 49.25 201 LEU A CA 1
ATOM 1507 C C . LEU A 1 201 ? -2.314 -24.158 -10.749 1.00 49.25 201 LEU A C 1
ATOM 1509 O O . LEU A 1 201 ? -1.960 -24.814 -9.768 1.00 49.25 201 LEU A O 1
ATOM 1513 N N . GLU A 1 202 ? -2.466 -24.701 -11.958 1.00 44.47 202 GLU A N 1
ATOM 1514 C CA . GLU A 1 202 ? -1.931 -26.024 -12.286 1.00 44.47 202 GLU A CA 1
ATOM 1515 C C . GLU A 1 202 ? -0.391 -25.996 -12.236 1.00 44.47 202 GLU A C 1
ATOM 1517 O O . GLU A 1 202 ? 0.260 -25.127 -12.814 1.00 44.47 202 GLU A O 1
ATOM 1522 N N . ASP A 1 203 ? 0.155 -26.971 -11.507 1.00 47.56 203 ASP A N 1
ATOM 1523 C CA . ASP A 1 203 ? 1.544 -27.433 -11.471 1.00 47.56 203 ASP A CA 1
ATOM 1524 C C . ASP A 1 203 ? 2.659 -26.445 -11.074 1.00 47.56 203 ASP A C 1
ATOM 1526 O O . ASP A 1 203 ? 3.376 -25.889 -11.902 1.00 47.56 203 ASP A O 1
ATOM 1530 N N . SER A 1 204 ? 2.980 -26.408 -9.774 1.00 44.00 204 SER A N 1
ATOM 1531 C CA . SER A 1 204 ? 4.356 -26.724 -9.355 1.00 44.00 204 SER A CA 1
ATOM 1532 C C . SER A 1 204 ? 4.402 -27.167 -7.891 1.00 44.00 204 SER A C 1
ATOM 1534 O O . SER A 1 204 ? 3.713 -26.626 -7.030 1.00 44.00 204 SER A O 1
ATOM 1536 N N . ASP A 1 205 ? 5.225 -28.171 -7.629 1.00 51.84 205 ASP A N 1
ATOM 1537 C CA . ASP A 1 205 ? 5.400 -28.910 -6.376 1.00 51.84 205 ASP A CA 1
ATOM 1538 C C . ASP A 1 205 ? 6.111 -28.091 -5.264 1.00 51.84 205 ASP A C 1
ATOM 1540 O O . ASP A 1 205 ? 6.994 -28.587 -4.564 1.00 51.84 205 ASP A O 1
ATOM 1544 N N . SER A 1 206 ? 5.796 -26.799 -5.107 1.00 49.59 206 SER A N 1
ATOM 1545 C CA . SER A 1 206 ? 6.551 -25.900 -4.222 1.00 49.59 206 SER A CA 1
ATOM 1546 C C . SER A 1 206 ? 5.718 -24.785 -3.583 1.00 49.59 206 SER A C 1
ATOM 1548 O O . SER A 1 206 ? 5.012 -24.054 -4.269 1.00 49.59 206 SER A O 1
ATOM 1550 N N . ASP A 1 207 ? 5.932 -24.629 -2.271 1.00 49.56 207 ASP A N 1
ATOM 1551 C CA . ASP A 1 207 ? 5.540 -23.526 -1.381 1.00 49.56 207 ASP A CA 1
ATOM 1552 C C . ASP A 1 207 ? 4.047 -23.357 -1.010 1.00 49.56 207 ASP A C 1
ATOM 1554 O O . ASP A 1 207 ? 3.143 -23.773 -1.737 1.00 49.56 207 ASP A O 1
ATOM 1558 N N . PRO A 1 208 ? 3.755 -22.805 0.193 1.00 52.69 208 PRO A N 1
ATOM 1559 C CA . PRO A 1 208 ? 2.387 -22.550 0.637 1.00 52.69 208 PRO A CA 1
ATOM 1560 C C . PRO A 1 208 ? 1.669 -21.648 -0.367 1.00 52.69 208 PRO A C 1
ATOM 1562 O O . PRO A 1 208 ? 2.119 -20.545 -0.662 1.00 52.69 208 PRO A O 1
ATOM 1565 N N . VAL A 1 209 ? 0.543 -22.143 -0.880 1.00 57.00 209 VAL A N 1
ATOM 1566 C CA . VAL A 1 209 ? -0.259 -21.478 -1.909 1.00 57.00 209 VAL A CA 1
ATOM 1567 C C . VAL A 1 209 ? -0.739 -20.122 -1.407 1.00 57.00 209 VAL A C 1
ATOM 1569 O O . VAL A 1 209 ? -1.532 -20.053 -0.469 1.00 57.00 209 VAL A O 1
ATOM 1572 N N . THR A 1 210 ? -0.290 -19.061 -2.069 1.00 65.12 210 THR A N 1
ATOM 1573 C CA . THR A 1 210 ? -0.757 -17.696 -1.838 1.00 65.12 210 THR A CA 1
ATOM 1574 C C . THR A 1 210 ? -2.238 -17.580 -2.145 1.00 65.12 210 THR A C 1
ATOM 1576 O O . THR A 1 210 ? -2.671 -17.820 -3.277 1.00 65.12 210 THR A O 1
ATOM 1579 N N . VAL A 1 211 ? -3.018 -17.178 -1.144 1.00 70.38 211 VAL A N 1
ATOM 1580 C CA . VAL A 1 211 ? -4.449 -16.934 -1.319 1.00 70.38 211 VAL A CA 1
ATOM 1581 C C . VAL A 1 211 ? -4.654 -15.506 -1.814 1.00 70.38 211 VAL A C 1
ATOM 1583 O O . VAL A 1 211 ? -4.061 -14.550 -1.312 1.00 70.38 211 VAL A O 1
ATOM 1586 N N . TRP A 1 212 ? -5.518 -15.360 -2.813 1.00 78.06 212 TRP A N 1
ATOM 1587 C CA . TRP A 1 212 ? -5.935 -14.066 -3.336 1.00 78.06 212 TRP A CA 1
ATOM 1588 C C . TRP A 1 212 ? -7.411 -13.851 -3.058 1.00 78.06 212 TRP A C 1
ATOM 1590 O O . TRP A 1 212 ? -8.219 -14.779 -3.159 1.00 78.06 212 TRP A O 1
ATOM 1600 N N . TYR A 1 213 ? -7.763 -12.604 -2.773 1.00 79.62 213 TYR A N 1
ATOM 1601 C CA . TYR A 1 213 ? -9.147 -12.174 -2.671 1.00 79.62 213 TYR A CA 1
ATOM 1602 C C . TYR A 1 213 ? -9.482 -11.224 -3.811 1.00 79.62 213 TYR A C 1
ATOM 1604 O O . TYR A 1 213 ? -8.761 -10.250 -4.024 1.00 79.62 213 TYR A O 1
ATOM 1612 N N . ARG A 1 214 ? -10.575 -11.468 -4.527 1.00 82.44 214 ARG A N 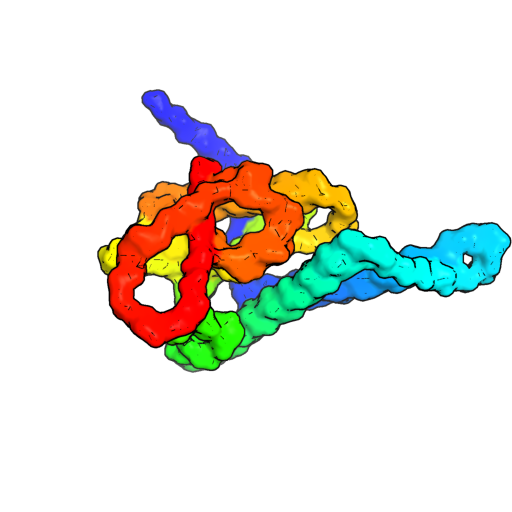1
ATOM 1613 C CA . ARG A 1 214 ? -11.101 -10.557 -5.540 1.00 82.44 214 ARG A CA 1
ATOM 1614 C C . ARG A 1 214 ? -11.943 -9.482 -4.865 1.00 82.44 214 ARG A C 1
ATOM 1616 O O . ARG A 1 214 ? -12.781 -9.778 -4.024 1.00 82.44 214 ARG A O 1
ATOM 1623 N N . CYS A 1 215 ? -11.729 -8.228 -5.242 1.00 80.56 215 CYS A N 1
ATOM 1624 C CA . CYS A 1 215 ? -12.563 -7.126 -4.781 1.00 80.56 215 CYS A CA 1
ATOM 1625 C C . CYS A 1 215 ? -13.743 -6.937 -5.747 1.00 80.56 215 CYS A C 1
ATOM 1627 O O . CYS A 1 215 ? -13.533 -6.637 -6.924 1.00 80.56 215 CYS A O 1
ATOM 1629 N N . GLU A 1 216 ? -14.973 -7.129 -5.264 1.00 79.38 216 GLU A N 1
ATOM 1630 C CA . GLU A 1 216 ? -16.205 -7.095 -6.082 1.00 79.38 216 GLU A CA 1
ATOM 1631 C C . GLU A 1 216 ? -16.985 -5.772 -5.976 1.00 79.38 216 GLU A C 1
ATOM 1633 O O . GLU A 1 216 ? -18.098 -5.652 -6.491 1.00 79.38 216 GLU A O 1
ATOM 1638 N N . LEU A 1 217 ? -16.390 -4.773 -5.318 1.00 73.69 217 LEU A N 1
ATOM 1639 C CA . LEU A 1 217 ? -16.971 -3.451 -5.067 1.00 73.69 217 LEU A CA 1
ATOM 1640 C C . LEU A 1 217 ? -17.271 -2.638 -6.339 1.00 73.69 217 LEU A C 1
ATOM 1642 O O . LEU A 1 217 ? -16.549 -2.758 -7.361 1.00 73.69 217 LEU A O 1
#

Foldseek 3Di:
DDDPPPPPPFLKDWDQLVVQLVVLVVLLVVLVVVQQQCADDVVPPPDRDRPDDDDDLVVLSVLQNVLSVLSNLLSVQLVVLVPDPHSLVSQQVRPSCCDPNGRQRNQWIKMWRVPVFIKIWIWRFDCDPVAGGEIETAAMHTRSVDDDLVSQLVNLLVNLVVVQVVSVVVVYWYKYWPSRQVNGSDHCVSSQWAWDDPPPPPDDPDDDDITITTRPD

Secondary structure (DSSP, 8-state):
----------SEEEE-HHHHHHHHHHHHHHHHHHHHSTTB-GGGSS-B------SHHHHHHHHHHHHHHHHHHHHHHHHHHTTSS-HHHHHTT-GGGEETTEE-GGGEEEEEE-SSS-EEEEEEEEEETTEEEEEEEEEEEE-TT---HHHHHHHHHHHHHHHHHHHHHTT-EEEEEHHHHTTSSS-TTTTTEEEPPSTT------SPPPPEEEE--

Radius of gyration: 19.03 Å; chains: 1; bounding box: 48×46×62 Å

Organism: NCBI:txid265543

pLDDT: mean 80.11, std 18.22, range [30.25, 97.94]